Protein AF-A0AAN8UVU8-F1 (afdb_monomer_lite)

Foldseek 3Di:
DDDDDDDDPPPPPPPPPPPPDPVNPDDDDDQADDPRPHGNLWDDDDQQWADPVVQFGNHDFKDFPDDVVVVDPDTHMDGHDDQLGTDHDDWLCLPDVVCVVVPRGPVVDDVCLVQHPDDDDDDPPPDDDDDDDDDRPRDDEAEFEFDAPAAQALVRLVVSCDDAPHAHYEYEYVCVVVVQRNHRGHDPPDRYHAPRNLVNPLVPHNHQYYHYSDRDSDDDDPRSDPVSPD

Structure (mmCIF, N/CA/C/O backbone):
data_AF-A0AAN8UVU8-F1
#
_entry.id   AF-A0AAN8UVU8-F1
#
loop_
_atom_site.group_PDB
_atom_site.id
_atom_site.type_symbol
_atom_site.label_atom_id
_atom_site.label_alt_id
_atom_site.label_comp_id
_atom_site.label_asym_id
_atom_site.label_entity_id
_atom_site.label_seq_id
_atom_site.pdbx_PDB_ins_code
_atom_site.Cartn_x
_atom_site.Cartn_y
_atom_site.Cartn_z
_atom_site.occupancy
_atom_site.B_iso_or_equiv
_atom_site.auth_seq_id
_atom_site.auth_comp_id
_atom_site.auth_asym_id
_atom_site.auth_atom_id
_atom_site.pdbx_PDB_model_num
ATOM 1 N N . MET A 1 1 ? -21.411 29.039 -74.319 1.00 34.69 1 MET A N 1
ATOM 2 C CA . MET A 1 1 ? -19.972 28.743 -74.138 1.00 34.69 1 MET A CA 1
ATOM 3 C C . MET A 1 1 ? -19.251 30.043 -73.802 1.00 34.69 1 MET A C 1
ATOM 5 O O . MET A 1 1 ? -19.463 30.972 -74.571 1.00 34.69 1 MET A O 1
ATOM 9 N N . PRO A 1 2 ? -18.393 30.141 -72.769 1.00 42.69 2 PRO A N 1
ATOM 10 C CA . PRO A 1 2 ? -18.345 29.454 -71.472 1.00 42.69 2 PRO A CA 1
ATOM 11 C C . PRO A 1 2 ? -18.653 30.404 -70.277 1.00 42.69 2 PRO A C 1
ATOM 13 O O . PRO A 1 2 ? -18.701 31.620 -70.425 1.00 42.69 2 PRO A O 1
ATOM 16 N N . ASN A 1 3 ? -18.885 29.815 -69.099 1.00 33.75 3 ASN A N 1
ATOM 17 C CA . ASN A 1 3 ? -19.160 30.474 -67.810 1.00 33.75 3 ASN A CA 1
ATOM 18 C C . ASN A 1 3 ? -17.887 31.059 -67.158 1.00 33.75 3 ASN A C 1
ATOM 20 O O . ASN A 1 3 ? -16.835 30.425 -67.267 1.00 33.75 3 ASN A O 1
ATOM 24 N N . PRO A 1 4 ? -17.968 32.152 -66.373 1.00 43.84 4 PRO A N 1
ATOM 25 C CA . PRO A 1 4 ? -16.928 32.505 -65.414 1.00 43.84 4 PRO A CA 1
ATOM 26 C C . PRO A 1 4 ? -17.165 31.783 -64.075 1.00 43.84 4 PRO A C 1
ATOM 28 O O . PRO A 1 4 ? -18.208 31.924 -63.439 1.00 43.84 4 PRO A O 1
ATOM 31 N N . THR A 1 5 ? -16.190 30.986 -63.647 1.00 42.97 5 THR A N 1
ATOM 32 C CA . THR A 1 5 ? -16.117 30.376 -62.310 1.00 42.97 5 THR A CA 1
ATOM 33 C C . THR A 1 5 ? -15.745 31.418 -61.248 1.00 42.97 5 THR A C 1
ATOM 35 O O . THR A 1 5 ? -14.793 32.170 -61.471 1.00 42.97 5 THR A O 1
ATOM 38 N N . PRO A 1 6 ? -16.408 31.453 -60.077 1.00 42.62 6 PRO A N 1
ATOM 39 C CA . PRO A 1 6 ? -15.967 32.258 -58.949 1.00 42.62 6 PRO A CA 1
ATOM 40 C C . PRO A 1 6 ? -14.851 31.547 -58.169 1.00 42.62 6 PRO A C 1
ATOM 42 O O . PRO A 1 6 ? -14.837 30.323 -58.037 1.00 42.62 6 PRO A O 1
ATOM 45 N N . LEU A 1 7 ? -13.915 32.359 -57.674 1.00 41.59 7 LEU A N 1
ATOM 46 C CA . LEU A 1 7 ? -12.779 32.027 -56.816 1.00 41.59 7 LEU A CA 1
ATOM 47 C C . LEU A 1 7 ? -13.066 30.883 -55.824 1.00 41.59 7 LEU A C 1
ATOM 49 O O . LEU A 1 7 ? -13.813 31.057 -54.863 1.00 41.59 7 LEU A O 1
ATOM 53 N N . GLN A 1 8 ? -12.368 29.758 -55.981 1.00 36.81 8 GLN A N 1
ATOM 54 C CA . GLN A 1 8 ? -12.075 28.872 -54.858 1.00 36.81 8 GLN A CA 1
ATOM 55 C C . GLN A 1 8 ? -10.849 29.421 -54.130 1.00 36.81 8 GLN A C 1
ATOM 57 O O . GLN A 1 8 ? -9.709 29.251 -54.559 1.00 36.81 8 GLN A O 1
ATOM 62 N N . LEU A 1 9 ? -11.103 30.106 -53.018 1.00 37.66 9 LEU A N 1
ATOM 63 C CA . LEU A 1 9 ? -10.106 30.397 -51.999 1.00 37.66 9 LEU A CA 1
ATOM 64 C C . LEU A 1 9 ? -9.749 29.069 -51.308 1.00 37.66 9 LEU A C 1
ATOM 66 O O . LEU A 1 9 ? -10.368 28.690 -50.316 1.00 37.66 9 LEU A O 1
ATOM 70 N N . LEU A 1 10 ? -8.790 28.322 -51.862 1.00 36.66 10 LEU A N 1
ATOM 71 C CA . LEU A 1 10 ? -8.178 27.208 -51.144 1.00 36.66 10 LEU A CA 1
ATOM 72 C C . LEU A 1 10 ? -7.297 27.814 -50.047 1.00 36.66 10 LEU A C 1
ATOM 74 O O . LEU A 1 10 ? -6.198 28.305 -50.301 1.00 36.66 10 LEU A O 1
ATOM 78 N N . CYS A 1 11 ? -7.820 27.825 -48.825 1.00 34.62 11 CYS A N 1
ATOM 79 C CA . CYS A 1 11 ? -7.049 28.106 -47.627 1.00 34.62 11 CYS A CA 1
ATOM 80 C C . CYS A 1 11 ? -5.937 27.050 -47.540 1.00 34.62 11 CYS A C 1
ATOM 82 O O . CYS A 1 11 ? -6.201 25.877 -47.275 1.00 34.62 11 CYS A O 1
ATOM 84 N N . ALA A 1 12 ? -4.700 27.446 -47.835 1.00 41.41 12 ALA A N 1
ATOM 85 C CA . ALA A 1 12 ? -3.531 26.613 -47.625 1.00 41.41 12 ALA A CA 1
ATOM 86 C C . ALA A 1 12 ? -3.284 26.502 -46.116 1.00 41.41 12 ALA A C 1
ATOM 88 O O . ALA A 1 12 ? -2.510 27.261 -45.537 1.00 41.41 12 ALA A O 1
ATOM 89 N N . THR A 1 13 ? -3.949 25.553 -45.457 1.00 41.56 13 THR A N 1
ATOM 90 C CA . THR A 1 13 ? -3.479 25.036 -44.171 1.00 41.56 13 THR A CA 1
ATOM 91 C C . THR A 1 13 ? -2.153 24.334 -44.425 1.00 41.56 13 THR A C 1
ATOM 93 O O . THR A 1 13 ? -2.102 23.161 -44.788 1.00 41.56 13 THR A O 1
ATOM 96 N N . VAL A 1 14 ? -1.062 25.079 -44.267 1.00 42.31 14 VAL A N 1
ATOM 97 C CA . VAL A 1 14 ? 0.268 24.512 -44.073 1.00 42.31 14 VAL A CA 1
ATOM 98 C C . VAL A 1 14 ? 0.217 23.785 -42.731 1.00 42.31 14 VAL A C 1
ATOM 100 O O . VAL A 1 14 ? 0.379 24.392 -41.676 1.00 42.31 14 VAL A O 1
ATOM 103 N N . LEU A 1 15 ? -0.065 22.481 -42.757 1.00 42.12 15 LEU A N 1
ATOM 104 C CA . LEU A 1 15 ? 0.273 21.613 -41.637 1.00 42.12 15 LEU A CA 1
ATOM 105 C C . LEU A 1 15 ? 1.802 21.539 -41.606 1.00 42.12 15 LEU A C 1
ATOM 107 O O . LEU A 1 15 ? 2.418 20.742 -42.312 1.00 42.12 15 LEU A O 1
ATOM 111 N N . THR A 1 16 ? 2.435 22.386 -40.801 1.00 45.53 16 THR A N 1
ATOM 112 C CA . THR A 1 16 ? 3.790 22.113 -40.328 1.00 45.53 16 THR A CA 1
ATOM 113 C C . THR A 1 16 ? 3.716 20.866 -39.456 1.00 45.53 16 THR A C 1
ATOM 115 O O . THR A 1 16 ? 3.414 20.947 -38.268 1.00 45.53 16 THR A O 1
ATOM 118 N N . LEU A 1 17 ? 3.959 19.699 -40.056 1.00 44.59 17 LEU A N 1
ATOM 119 C CA . LEU A 1 17 ? 4.407 18.525 -39.319 1.00 44.59 17 LEU A CA 1
ATOM 120 C C . LEU A 1 17 ? 5.785 18.869 -38.755 1.00 44.59 17 LEU A C 1
ATOM 122 O O . LEU A 1 17 ? 6.802 18.744 -39.436 1.00 44.59 17 LEU A O 1
ATOM 126 N N . THR A 1 18 ? 5.818 19.359 -37.520 1.00 56.22 18 THR A N 1
ATOM 127 C CA . THR A 1 18 ? 7.045 19.367 -36.735 1.00 56.22 18 THR A CA 1
ATOM 128 C C . THR A 1 18 ? 7.492 17.917 -36.600 1.00 56.22 18 THR A C 1
ATOM 130 O O . THR A 1 18 ? 6.807 17.081 -36.012 1.00 56.22 18 THR A O 1
ATOM 133 N N . THR A 1 19 ? 8.627 17.589 -37.211 1.00 55.22 19 THR A N 1
ATOM 134 C CA . THR A 1 19 ? 9.304 16.314 -36.995 1.00 55.22 19 THR A CA 1
ATOM 135 C C . THR A 1 19 ? 9.683 16.251 -35.521 1.00 55.22 19 THR A C 1
ATOM 137 O O . THR A 1 19 ? 10.662 16.874 -35.117 1.00 55.22 19 THR A O 1
ATOM 140 N N . LEU A 1 20 ? 8.886 15.550 -34.712 1.00 51.81 20 LEU A N 1
ATOM 141 C CA . LEU A 1 20 ? 9.266 15.199 -33.348 1.00 51.81 20 LEU A CA 1
ATOM 142 C C . LEU A 1 20 ? 10.572 14.414 -33.443 1.00 51.81 20 LEU A C 1
ATOM 144 O O . LEU A 1 20 ? 10.603 13.304 -33.980 1.00 51.81 20 LEU A O 1
ATOM 148 N N . THR A 1 21 ? 11.668 15.011 -32.987 1.00 54.28 21 THR A N 1
ATOM 149 C CA . THR A 1 21 ? 12.922 14.279 -32.882 1.00 54.28 21 THR A CA 1
ATOM 150 C C . THR A 1 21 ? 12.812 13.338 -31.685 1.00 54.28 21 THR A C 1
ATOM 152 O O . THR A 1 21 ? 12.126 13.633 -30.710 1.00 54.28 21 THR A O 1
ATOM 155 N N . ILE A 1 22 ? 13.478 12.180 -31.725 1.00 58.75 22 ILE A N 1
ATOM 156 C CA . ILE A 1 22 ? 13.483 11.228 -30.594 1.00 58.75 22 ILE A CA 1
ATOM 157 C C . ILE A 1 22 ? 13.977 11.901 -29.293 1.00 58.75 22 ILE A C 1
ATOM 159 O O . ILE A 1 22 ? 13.612 11.468 -28.203 1.00 58.75 22 ILE A O 1
ATOM 163 N N . ALA A 1 23 ? 14.760 12.982 -29.403 1.00 57.47 23 ALA A N 1
ATOM 164 C CA . ALA A 1 23 ? 15.231 13.788 -28.278 1.00 57.47 23 ALA A CA 1
ATOM 165 C C . ALA A 1 23 ? 14.111 14.552 -27.539 1.00 57.47 23 ALA A C 1
ATOM 167 O O . ALA A 1 23 ? 14.315 14.941 -26.392 1.00 57.47 23 ALA A O 1
ATOM 168 N N . ASP A 1 24 ? 12.931 14.701 -28.147 1.00 59.00 24 ASP A N 1
ATOM 169 C CA . ASP A 1 24 ? 11.772 15.401 -27.575 1.00 59.00 24 ASP A CA 1
ATOM 170 C C . ASP A 1 24 ? 10.752 14.450 -26.917 1.00 59.00 24 ASP A C 1
ATOM 172 O O . ASP A 1 24 ? 9.693 14.877 -26.451 1.00 59.00 24 ASP A O 1
ATOM 176 N N . LEU A 1 25 ? 11.046 13.145 -26.855 1.00 73.19 25 LEU A N 1
ATOM 177 C CA . LEU A 1 25 ? 10.175 12.153 -26.222 1.00 73.19 25 LEU A CA 1
ATOM 178 C C . LEU A 1 25 ? 10.344 12.169 -24.697 1.00 73.19 25 LEU A C 1
ATOM 180 O O . LEU A 1 25 ? 11.003 11.304 -24.121 1.00 73.19 25 LEU A O 1
ATOM 184 N N . ASN A 1 26 ? 9.716 13.137 -24.030 1.00 75.19 26 ASN A N 1
ATOM 185 C CA . ASN A 1 26 ? 9.547 13.105 -22.579 1.00 75.19 26 ASN A CA 1
ATOM 186 C C . ASN A 1 26 ? 8.140 12.582 -22.234 1.00 75.19 26 ASN A C 1
ATOM 188 O O . ASN A 1 26 ? 7.155 13.271 -22.518 1.00 75.19 26 ASN A O 1
ATOM 192 N N . PRO A 1 27 ? 7.997 11.375 -21.657 1.00 76.31 27 PRO A N 1
ATOM 193 C CA . PRO A 1 27 ? 6.685 10.866 -21.286 1.00 76.31 27 PRO A CA 1
ATOM 194 C C . PRO A 1 27 ? 6.046 11.784 -20.240 1.00 76.31 27 PRO A C 1
ATOM 196 O O . PRO A 1 27 ? 6.581 11.990 -19.150 1.00 76.31 27 PRO A O 1
ATOM 199 N N . VAL A 1 28 ? 4.871 12.329 -20.561 1.00 76.62 28 VAL A N 1
ATOM 200 C CA . VAL A 1 28 ? 4.094 13.115 -19.601 1.00 76.62 28 VAL A CA 1
ATOM 201 C C . VAL A 1 28 ? 3.540 12.165 -18.551 1.00 76.62 28 VAL A C 1
ATOM 203 O O . VAL A 1 28 ? 2.652 11.360 -18.832 1.00 76.62 28 VAL A O 1
ATOM 206 N N . ARG A 1 29 ? 4.043 12.282 -17.325 1.00 72.31 29 ARG A N 1
ATOM 207 C CA . ARG A 1 29 ? 3.503 11.548 -16.189 1.00 72.31 29 ARG A CA 1
ATOM 208 C C . ARG A 1 29 ? 2.377 12.348 -15.549 1.00 72.31 29 ARG A C 1
ATOM 210 O O . ARG A 1 29 ? 2.566 13.507 -15.194 1.00 72.31 29 ARG A O 1
ATOM 217 N N . ARG A 1 30 ? 1.202 11.733 -15.435 1.00 77.62 30 ARG A N 1
ATOM 218 C CA . ARG A 1 30 ? 0.020 12.336 -14.815 1.00 77.62 30 ARG A CA 1
ATOM 219 C C . ARG A 1 30 ? -0.321 11.574 -13.542 1.00 77.62 30 ARG A C 1
ATOM 221 O O . ARG A 1 30 ? -0.260 10.352 -13.524 1.00 77.62 30 ARG A O 1
ATOM 228 N N . GLU A 1 31 ? -0.691 12.306 -12.503 1.00 77.88 31 GLU A N 1
ATOM 229 C CA . GLU A 1 31 ? -1.244 11.732 -11.269 1.00 77.88 31 GLU A CA 1
ATOM 230 C C . GLU A 1 31 ? -2.773 11.827 -11.257 1.00 77.88 31 GLU A C 1
ATOM 232 O O . GLU A 1 31 ? -3.440 11.149 -10.491 1.00 77.88 31 GLU A O 1
ATOM 237 N N . VAL A 1 32 ? -3.348 12.654 -12.134 1.00 79.75 32 VAL A N 1
ATOM 238 C CA . VAL A 1 32 ? -4.788 12.885 -12.211 1.00 79.75 32 VAL A CA 1
ATOM 239 C C . VAL A 1 32 ? -5.268 12.639 -13.635 1.00 79.75 32 VAL A C 1
ATOM 241 O O . VAL A 1 32 ? -4.716 13.178 -14.599 1.00 79.75 32 VAL A O 1
ATOM 244 N N . TYR A 1 33 ? -6.313 11.826 -13.763 1.00 80.25 33 TYR A N 1
ATOM 245 C CA . TYR A 1 33 ? -6.902 11.411 -15.031 1.00 80.25 33 TYR A CA 1
ATOM 246 C C . TYR A 1 33 ? -8.416 11.638 -15.028 1.00 80.25 33 TYR A C 1
ATOM 248 O O . TYR A 1 33 ? -9.044 11.764 -13.976 1.00 80.25 33 TYR A O 1
ATOM 256 N N . GLY A 1 34 ? -9.002 11.689 -16.230 1.00 81.25 34 GLY A N 1
ATOM 257 C CA . GLY A 1 34 ? -10.453 11.786 -16.410 1.00 81.25 34 GLY A CA 1
ATOM 258 C C . GLY A 1 34 ? -11.077 12.971 -15.670 1.00 81.25 34 GLY A C 1
ATOM 259 O O . GLY A 1 34 ? -12.042 12.773 -14.942 1.00 81.25 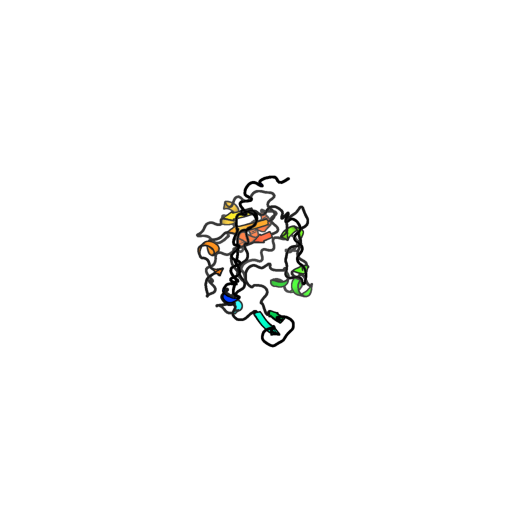34 GLY A O 1
ATOM 260 N N . GLU A 1 35 ? -10.483 14.162 -15.800 1.00 86.25 35 GLU A N 1
ATOM 261 C CA . GLU A 1 35 ? -10.982 15.408 -15.186 1.00 86.25 35 GLU A CA 1
ATOM 262 C C . GLU A 1 35 ? -11.073 15.370 -13.648 1.00 86.25 35 GLU A C 1
ATOM 264 O O . GLU A 1 35 ? -11.945 15.989 -13.048 1.00 86.25 35 GLU A O 1
ATOM 269 N N . GLY A 1 36 ? -10.172 14.637 -12.985 1.00 79.50 36 GLY A N 1
ATOM 270 C CA . GLY A 1 36 ? -10.164 14.531 -11.520 1.00 79.50 36 GLY A CA 1
ATOM 271 C C . GLY A 1 36 ? -10.889 13.307 -10.974 1.00 79.50 36 GLY A C 1
ATOM 272 O O . GLY A 1 36 ? -10.826 13.055 -9.775 1.00 79.50 36 GLY A O 1
ATOM 273 N N . ARG A 1 37 ? -11.530 12.508 -11.835 1.00 80.00 37 ARG A N 1
ATOM 274 C CA . ARG A 1 37 ? -12.209 11.267 -11.430 1.00 80.00 37 ARG A CA 1
ATOM 275 C C . ARG A 1 37 ? -11.260 10.177 -10.944 1.00 80.00 37 ARG A C 1
ATOM 277 O O . ARG A 1 37 ? -11.674 9.323 -10.171 1.00 80.00 37 ARG A O 1
ATOM 284 N N . ILE A 1 38 ? -10.029 10.157 -11.450 1.00 82.12 38 ILE A N 1
ATOM 285 C CA . ILE A 1 38 ? -9.032 9.141 -11.113 1.00 82.12 38 ILE A CA 1
ATOM 286 C C . ILE A 1 38 ? -7.796 9.860 -10.594 1.00 82.12 38 ILE A C 1
ATOM 288 O O . ILE A 1 38 ? -7.226 10.700 -11.294 1.00 82.12 38 ILE A O 1
ATOM 292 N N . ILE A 1 39 ? -7.390 9.502 -9.381 1.00 78.56 39 ILE A N 1
ATOM 293 C CA . ILE A 1 39 ? -6.196 10.017 -8.718 1.00 78.56 39 ILE A CA 1
ATOM 294 C C . ILE A 1 39 ? -5.271 8.827 -8.475 1.00 78.56 39 ILE A C 1
ATOM 296 O O . ILE A 1 39 ? -5.634 7.888 -7.769 1.00 78.56 39 ILE A O 1
ATOM 300 N N . ASP A 1 40 ? -4.090 8.861 -9.082 1.00 77.56 40 ASP A N 1
ATOM 301 C CA . ASP A 1 40 ? -3.017 7.916 -8.815 1.00 77.56 40 ASP A CA 1
ATOM 302 C C . ASP A 1 40 ? -2.382 8.251 -7.463 1.00 77.56 40 ASP A C 1
ATOM 304 O O . ASP A 1 40 ? -1.801 9.318 -7.269 1.00 77.56 40 ASP A O 1
ATOM 308 N N . ILE A 1 41 ? -2.516 7.325 -6.518 1.00 79.88 41 ILE A N 1
ATOM 309 C CA . ILE A 1 41 ? -1.938 7.416 -5.171 1.00 79.88 41 ILE A CA 1
ATOM 310 C C . ILE A 1 41 ? -0.690 6.526 -5.025 1.00 79.88 41 ILE A C 1
ATOM 312 O O . ILE A 1 41 ? -0.246 6.221 -3.914 1.00 79.88 41 ILE A O 1
ATOM 316 N N . THR A 1 42 ? -0.126 6.077 -6.149 1.00 77.38 42 THR A N 1
ATOM 317 C CA . THR A 1 42 ? 1.016 5.165 -6.209 1.00 77.38 42 THR A CA 1
ATOM 318 C C . THR A 1 42 ? 2.327 5.937 -6.227 1.00 77.38 42 THR A C 1
ATOM 320 O O . THR A 1 42 ? 2.566 6.801 -7.072 1.00 77.38 42 THR A O 1
ATOM 323 N N . HIS A 1 43 ? 3.240 5.583 -5.325 1.00 79.94 43 HIS A N 1
ATOM 324 C CA . HIS A 1 43 ? 4.595 6.119 -5.383 1.00 79.94 43 HIS A CA 1
ATOM 325 C C . HIS A 1 43 ? 5.330 5.573 -6.603 1.00 79.94 43 HIS A C 1
ATOM 327 O O . HIS A 1 43 ? 5.273 4.381 -6.901 1.00 79.94 43 HIS A O 1
ATOM 333 N N . GLN A 1 44 ? 6.076 6.440 -7.289 1.00 82.19 44 GLN A N 1
ATOM 334 C CA . GLN A 1 44 ? 6.943 5.990 -8.371 1.00 82.19 44 GLN A CA 1
ATOM 335 C C . GLN A 1 44 ? 7.987 5.013 -7.851 1.00 82.19 44 GLN A C 1
ATOM 337 O O . GLN A 1 44 ? 8.789 5.370 -6.988 1.00 82.19 44 GLN A O 1
ATOM 342 N N . THR A 1 45 ? 8.068 3.833 -8.452 1.00 83.81 45 THR A N 1
ATOM 343 C CA . THR A 1 45 ? 9.241 2.986 -8.267 1.00 83.81 45 THR A CA 1
ATOM 344 C C . THR A 1 45 ? 10.392 3.573 -9.075 1.00 83.81 45 THR A C 1
ATOM 346 O O . THR A 1 45 ? 10.382 3.579 -10.307 1.00 83.81 45 THR A O 1
ATOM 349 N N . SER A 1 46 ? 11.382 4.107 -8.373 1.00 87.62 46 SER A N 1
ATOM 350 C CA . SER A 1 46 ? 12.614 4.630 -8.951 1.00 87.62 46 SER A CA 1
ATOM 351 C C . SER A 1 46 ? 13.800 4.192 -8.091 1.00 87.62 46 SER A C 1
ATOM 353 O O . SER A 1 46 ? 13.608 3.837 -6.925 1.00 87.62 46 SER A O 1
ATOM 355 N N . PRO A 1 47 ? 15.036 4.241 -8.617 1.00 90.50 47 PRO A N 1
ATOM 356 C CA . PRO A 1 47 ? 16.223 3.943 -7.817 1.00 90.50 47 PRO A CA 1
ATOM 357 C C . PRO A 1 47 ? 16.377 4.845 -6.592 1.00 90.50 47 PRO A C 1
ATOM 359 O O . PRO A 1 47 ? 17.109 4.501 -5.670 1.00 90.50 47 PRO A O 1
ATOM 362 N N . ASP A 1 48 ? 15.682 5.980 -6.595 1.00 90.12 48 ASP A N 1
ATOM 363 C CA . ASP A 1 48 ? 15.762 7.023 -5.588 1.00 90.12 48 ASP A CA 1
ATOM 364 C C . ASP A 1 48 ? 14.753 6.861 -4.452 1.00 90.12 48 ASP A C 1
ATOM 366 O O . ASP A 1 48 ? 14.865 7.576 -3.456 1.00 90.12 48 ASP A O 1
ATOM 370 N N . LEU A 1 49 ? 13.794 5.942 -4.602 1.00 85.50 49 LEU A N 1
ATOM 371 C CA . LEU A 1 49 ? 12.762 5.657 -3.613 1.00 85.50 49 LEU A CA 1
ATOM 372 C C . LEU A 1 49 ? 13.404 5.216 -2.284 1.00 85.50 49 LEU A C 1
ATOM 374 O O . LEU A 1 49 ? 14.328 4.398 -2.319 1.00 85.50 49 LEU A O 1
ATOM 378 N N . PRO A 1 50 ? 12.934 5.693 -1.119 1.00 86.00 50 PRO A N 1
ATOM 379 C CA . PRO A 1 50 ? 13.453 5.236 0.162 1.00 86.00 50 PRO A CA 1
ATOM 380 C C . PRO A 1 50 ? 13.146 3.750 0.380 1.00 86.00 50 PRO A C 1
ATOM 382 O O . PRO A 1 50 ? 12.049 3.264 0.094 1.00 86.00 50 PRO A O 1
ATOM 385 N N . SER A 1 51 ? 14.126 3.031 0.916 1.00 84.94 51 SER A N 1
ATOM 386 C CA . SER A 1 51 ? 14.066 1.604 1.204 1.00 84.94 51 SER A CA 1
ATOM 387 C C . SER A 1 51 ? 14.409 1.353 2.664 1.00 84.94 51 SER A C 1
ATOM 389 O O . SER A 1 51 ? 15.461 1.762 3.157 1.00 84.94 51 SER A O 1
ATOM 391 N N . TRP A 1 52 ? 13.525 0.631 3.352 1.00 80.56 52 TRP A N 1
ATOM 392 C CA . TRP A 1 52 ? 13.778 0.177 4.718 1.00 80.56 52 TRP A CA 1
ATOM 393 C C . TRP A 1 52 ? 15.004 -0.737 4.795 1.00 80.56 52 TRP A C 1
ATOM 395 O O . TRP A 1 52 ? 15.842 -0.584 5.676 1.00 80.56 52 TRP A O 1
ATOM 405 N N . PHE A 1 53 ? 15.129 -1.674 3.854 1.00 77.12 53 PHE A N 1
ATOM 406 C CA . PHE A 1 53 ? 16.126 -2.747 3.909 1.00 77.12 53 PHE A CA 1
ATOM 407 C C . PHE A 1 53 ? 17.547 -2.244 3.725 1.00 77.12 53 PHE A C 1
ATOM 409 O O . PHE A 1 53 ? 18.477 -2.798 4.302 1.00 77.12 53 PHE A O 1
ATOM 416 N N . THR A 1 54 ? 17.718 -1.204 2.912 1.00 82.75 54 THR A N 1
ATOM 417 C CA . THR A 1 54 ? 19.027 -0.584 2.701 1.00 82.75 54 THR A CA 1
ATOM 418 C C . THR A 1 54 ? 19.276 0.575 3.665 1.00 82.75 54 THR A C 1
ATOM 420 O O . THR A 1 54 ? 20.402 1.058 3.734 1.00 82.75 54 THR A O 1
ATOM 423 N N . GLY A 1 55 ? 18.246 1.051 4.379 1.00 80.06 55 GLY A N 1
ATOM 424 C CA . GLY A 1 55 ? 18.291 2.273 5.191 1.00 80.06 55 GLY A CA 1
ATOM 425 C C . GLY A 1 55 ? 18.459 3.564 4.375 1.00 80.06 55 GLY A C 1
ATOM 426 O O . GLY A 1 55 ? 18.563 4.646 4.947 1.00 80.06 55 GLY A O 1
ATOM 427 N N . GLY A 1 56 ? 18.485 3.467 3.045 1.00 85.69 56 GLY A N 1
ATOM 428 C CA . GLY A 1 56 ? 18.735 4.570 2.126 1.00 85.69 56 GLY A CA 1
ATOM 429 C C . GLY A 1 56 ? 17.818 4.470 0.917 1.00 85.69 56 GLY A C 1
ATOM 430 O O . GLY A 1 56 ? 16.608 4.313 1.055 1.00 85.69 56 GLY A O 1
ATOM 431 N N . ARG A 1 57 ? 18.392 4.537 -0.284 1.00 89.00 57 ARG A N 1
ATOM 432 C CA . ARG A 1 57 ? 17.638 4.441 -1.540 1.00 89.00 57 ARG A CA 1
ATOM 433 C C . ARG A 1 57 ? 17.473 2.988 -1.991 1.00 89.00 57 ARG A C 1
ATOM 435 O O . ARG A 1 57 ? 18.265 2.118 -1.618 1.00 89.00 57 ARG A O 1
ATOM 442 N N . LEU A 1 58 ? 16.469 2.736 -2.827 1.00 88.25 58 LEU A N 1
ATOM 443 C CA . LEU A 1 58 ? 16.183 1.434 -3.431 1.00 88.25 58 LEU A CA 1
ATOM 444 C C . LEU A 1 58 ? 17.348 0.931 -4.295 1.00 88.25 58 LEU A C 1
ATOM 446 O O . LEU A 1 58 ? 17.666 -0.256 -4.285 1.00 88.25 58 LEU A O 1
ATOM 450 N N . GLY A 1 59 ? 17.999 1.835 -5.028 1.00 92.25 59 GLY A N 1
ATOM 451 C CA . GLY A 1 59 ? 19.089 1.499 -5.936 1.00 92.25 59 GLY A CA 1
ATOM 452 C C . GLY A 1 59 ? 18.617 0.792 -7.210 1.00 92.25 59 GLY A C 1
ATOM 453 O O . GLY A 1 59 ? 17.477 0.927 -7.655 1.00 92.25 59 GLY A O 1
ATOM 454 N N . ARG A 1 60 ? 19.528 0.064 -7.864 1.00 93.62 60 ARG A N 1
ATOM 455 C CA . ARG A 1 60 ? 19.245 -0.593 -9.149 1.00 93.62 60 ARG A CA 1
ATOM 456 C C . ARG A 1 60 ? 18.303 -1.783 -8.952 1.00 93.62 60 ARG A C 1
ATOM 458 O O . ARG A 1 60 ? 18.732 -2.834 -8.489 1.00 93.62 60 ARG A O 1
ATOM 465 N N . PHE A 1 61 ? 17.058 -1.630 -9.393 1.00 92.62 61 PHE A N 1
ATOM 466 C CA . PHE A 1 61 ? 16.030 -2.676 -9.336 1.00 92.62 61 PHE A CA 1
ATOM 467 C C . PHE A 1 61 ? 15.555 -3.150 -10.722 1.00 92.62 61 PHE A C 1
ATOM 469 O O . PHE A 1 61 ? 14.943 -4.205 -10.819 1.00 92.62 61 PHE A O 1
ATOM 476 N N . LEU A 1 62 ? 15.841 -2.400 -11.794 1.00 93.50 62 LEU A N 1
ATOM 477 C CA . LEU A 1 62 ? 15.437 -2.696 -13.175 1.00 93.50 62 LEU A CA 1
ATOM 478 C C . LEU A 1 62 ? 16.625 -2.499 -14.120 1.00 93.50 62 LEU A C 1
ATOM 480 O O . LEU A 1 62 ? 17.344 -1.502 -14.015 1.00 93.50 62 LEU A O 1
ATOM 484 N N . TRP A 1 63 ? 16.842 -3.433 -15.045 1.00 95.12 63 TRP A N 1
ATOM 485 C CA . TRP A 1 63 ? 17.876 -3.305 -16.071 1.00 95.12 63 TRP A CA 1
ATOM 486 C C . TRP A 1 63 ? 17.574 -4.096 -17.336 1.00 95.12 63 TRP A C 1
ATOM 488 O O . TRP A 1 63 ? 16.883 -5.108 -17.293 1.00 95.12 63 TRP A O 1
ATOM 498 N N . LEU A 1 64 ? 18.149 -3.649 -18.455 1.00 95.75 64 LEU A N 1
ATOM 499 C CA . LEU A 1 64 ? 18.076 -4.363 -19.726 1.00 95.75 64 LEU A CA 1
ATOM 500 C C . LEU A 1 64 ? 18.981 -5.600 -19.708 1.00 95.75 64 LEU A C 1
ATOM 502 O O . LEU A 1 64 ? 20.151 -5.509 -19.327 1.00 95.75 64 LEU A O 1
ATOM 506 N N . THR A 1 65 ? 18.437 -6.731 -20.145 1.00 95.88 65 THR A N 1
ATOM 507 C CA . THR A 1 65 ? 19.190 -7.925 -20.556 1.00 95.88 65 THR A CA 1
ATOM 508 C C . THR A 1 65 ? 19.403 -7.939 -22.062 1.00 95.88 65 THR A C 1
ATOM 510 O O . THR A 1 65 ? 20.488 -8.281 -22.518 1.00 95.88 65 THR A O 1
ATOM 513 N N . ASP A 1 66 ? 18.405 -7.472 -22.813 1.00 96.69 66 ASP A N 1
ATOM 514 C CA . ASP A 1 66 ? 18.393 -7.414 -24.272 1.00 96.69 66 ASP A CA 1
ATOM 515 C C . ASP A 1 66 ? 18.035 -6.001 -24.718 1.00 96.69 66 ASP A C 1
ATOM 517 O O . ASP A 1 66 ? 17.221 -5.323 -24.086 1.00 96.69 66 ASP A O 1
ATOM 521 N N . SER A 1 67 ? 18.643 -5.532 -25.804 1.00 96.56 67 SER A N 1
ATOM 522 C CA . SER A 1 67 ? 18.509 -4.141 -26.228 1.00 96.56 67 SER A CA 1
ATOM 523 C C . SER A 1 67 ? 18.385 -4.038 -27.735 1.00 96.56 67 SER A C 1
ATOM 525 O O . SER A 1 67 ? 19.246 -4.517 -28.473 1.00 96.56 67 SER A O 1
ATOM 527 N N . MET A 1 68 ? 17.369 -3.311 -28.197 1.00 96.38 68 MET A N 1
ATOM 528 C CA . MET A 1 68 ? 17.213 -2.980 -29.615 1.00 96.38 68 MET A CA 1
ATOM 529 C C . MET A 1 68 ? 18.385 -2.151 -30.139 1.00 96.38 68 MET A C 1
ATOM 531 O O . MET A 1 68 ? 18.745 -2.260 -31.307 1.00 96.38 68 MET A O 1
ATOM 535 N N . LYS A 1 69 ? 19.049 -1.378 -29.266 1.00 94.75 69 LYS A N 1
ATOM 536 C CA . LYS A 1 69 ? 20.293 -0.678 -29.628 1.00 94.75 69 LYS A CA 1
ATOM 537 C C . LYS A 1 69 ? 21.435 -1.645 -29.953 1.00 94.75 69 LYS A C 1
ATOM 539 O O . LYS A 1 69 ? 22.343 -1.268 -30.683 1.00 94.75 69 LYS A O 1
ATOM 544 N N . ASN A 1 70 ? 21.366 -2.875 -29.444 1.00 94.56 70 ASN A N 1
ATOM 545 C CA . ASN A 1 70 ? 22.345 -3.935 -29.668 1.00 94.56 70 ASN A CA 1
ATOM 546 C C . ASN A 1 70 ? 21.841 -4.989 -30.675 1.00 94.56 70 ASN A C 1
ATOM 548 O O . ASN A 1 70 ? 22.399 -6.080 -30.745 1.00 94.56 70 ASN A O 1
ATOM 552 N N . GLY A 1 71 ? 20.792 -4.682 -31.448 1.00 95.31 71 GLY A N 1
ATOM 553 C CA . GLY A 1 71 ? 20.270 -5.561 -32.498 1.00 95.31 71 GLY A CA 1
ATOM 554 C C . GLY A 1 71 ? 19.216 -6.579 -32.049 1.00 95.31 71 GLY A C 1
ATOM 555 O O . GLY A 1 71 ? 18.747 -7.353 -32.881 1.00 95.31 71 GLY A O 1
ATOM 556 N N . SER A 1 72 ? 18.800 -6.582 -30.777 1.00 96.56 72 SER A N 1
ATOM 557 C CA . SER A 1 72 ? 17.666 -7.402 -30.327 1.00 96.56 72 SER A CA 1
ATOM 558 C C . SER A 1 72 ? 16.348 -6.912 -30.952 1.00 96.56 72 SER A C 1
ATOM 560 O O . SER A 1 72 ? 16.168 -5.721 -31.191 1.00 96.56 72 SER A O 1
ATOM 562 N N . LEU A 1 73 ? 15.382 -7.812 -31.170 1.00 96.56 73 LEU A N 1
ATOM 563 C CA . LEU A 1 73 ? 14.063 -7.453 -31.730 1.00 96.56 73 LEU A CA 1
ATOM 564 C C . LEU A 1 73 ? 13.204 -6.598 -30.781 1.00 96.56 73 LEU A C 1
ATOM 566 O O . LEU A 1 73 ? 12.288 -5.910 -31.222 1.00 96.56 73 LEU A O 1
ATOM 570 N N . ALA A 1 74 ? 13.496 -6.648 -29.482 1.00 95.81 74 ALA A N 1
ATOM 571 C CA . ALA A 1 74 ? 12.820 -5.893 -28.438 1.00 95.81 74 ALA A CA 1
ATOM 572 C C . ALA A 1 74 ? 13.800 -5.568 -27.301 1.00 95.81 74 ALA A C 1
ATOM 574 O O . ALA A 1 74 ? 14.869 -6.170 -27.190 1.00 95.81 74 ALA A O 1
ATOM 575 N N . ASN A 1 75 ? 13.427 -4.614 -26.448 1.00 96.62 75 ASN A N 1
ATOM 576 C CA . ASN A 1 75 ? 14.132 -4.357 -25.195 1.00 96.62 75 ASN A CA 1
ATOM 577 C C . ASN A 1 75 ? 13.624 -5.342 -24.133 1.00 96.62 75 ASN A C 1
ATOM 579 O O . ASN A 1 75 ? 12.483 -5.230 -23.686 1.00 96.62 75 ASN A O 1
ATOM 583 N N . GLY A 1 76 ? 14.463 -6.294 -23.734 1.00 95.75 76 GLY A N 1
ATOM 584 C CA . GLY A 1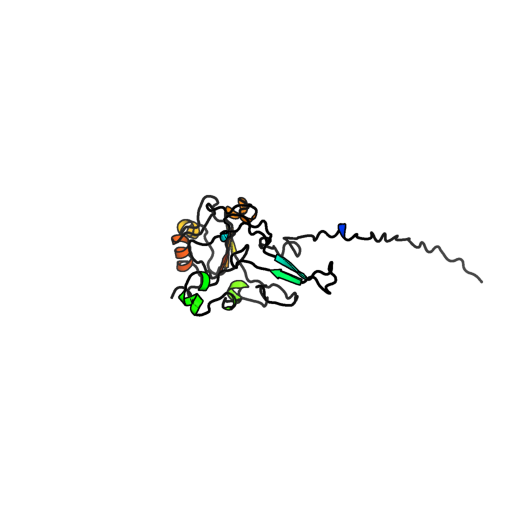 76 ? 14.185 -7.235 -22.649 1.00 95.75 76 GLY A CA 1
ATOM 585 C C . GLY A 1 76 ? 14.731 -6.688 -21.337 1.00 95.75 76 GLY A C 1
ATOM 586 O O . GLY A 1 76 ? 15.888 -6.275 -21.286 1.00 95.75 76 GLY A O 1
ATOM 587 N N . SER A 1 77 ? 13.910 -6.644 -20.285 1.00 95.12 77 SER A N 1
ATOM 588 C CA . SER A 1 77 ? 14.330 -6.163 -18.963 1.00 95.12 77 SER A CA 1
ATOM 589 C C . SER A 1 77 ? 14.138 -7.221 -17.888 1.00 95.12 77 SER A C 1
ATOM 591 O O . SER A 1 77 ? 13.154 -7.955 -17.901 1.00 95.12 77 SER A O 1
ATOM 593 N N . VAL A 1 78 ? 15.038 -7.226 -16.908 1.00 96.06 78 VAL A N 1
ATOM 594 C CA . VAL A 1 78 ? 14.876 -7.945 -15.645 1.00 96.06 78 VAL A CA 1
ATOM 595 C C . VAL A 1 78 ? 14.631 -6.937 -14.536 1.00 96.06 78 VAL A C 1
ATOM 597 O O . VAL A 1 78 ? 15.313 -5.913 -14.437 1.00 96.06 78 VAL A O 1
ATOM 600 N N . MET A 1 79 ? 13.663 -7.264 -13.686 1.00 94.56 79 MET A N 1
ATOM 601 C CA . MET A 1 79 ? 13.364 -6.538 -12.465 1.00 94.56 79 MET A CA 1
ATOM 602 C C . MET A 1 79 ? 13.652 -7.433 -11.257 1.00 94.56 79 MET A C 1
ATOM 604 O O . MET A 1 79 ? 13.222 -8.583 -11.215 1.00 94.56 79 MET A O 1
ATOM 608 N N . LYS A 1 80 ? 14.356 -6.895 -10.262 1.00 91.44 80 LYS A N 1
ATOM 609 C CA . LYS A 1 80 ? 14.503 -7.482 -8.929 1.00 91.44 80 LYS A CA 1
ATOM 610 C C . LYS A 1 80 ? 14.063 -6.442 -7.914 1.00 91.44 80 LYS A C 1
ATOM 612 O O . LYS A 1 80 ? 14.770 -5.465 -7.680 1.00 91.44 80 LYS A O 1
ATOM 617 N N . LEU A 1 81 ? 12.895 -6.668 -7.332 1.00 87.06 81 LEU A N 1
ATOM 618 C CA . LEU A 1 81 ? 12.246 -5.748 -6.414 1.00 87.06 81 LEU A CA 1
ATOM 619 C C . LEU A 1 81 ? 11.833 -6.503 -5.158 1.00 87.06 81 LEU A C 1
ATOM 621 O O . LEU A 1 81 ? 11.384 -7.643 -5.227 1.00 87.06 81 LEU A O 1
ATOM 625 N N . GLN A 1 82 ? 12.010 -5.866 -4.012 1.00 86.00 82 GLN A N 1
ATOM 626 C CA . GLN A 1 82 ? 11.581 -6.415 -2.739 1.00 86.00 82 GLN A CA 1
ATOM 627 C C . GLN A 1 82 ? 10.093 -6.079 -2.537 1.00 86.00 82 GLN A C 1
ATOM 629 O O . GLN A 1 82 ? 9.667 -4.976 -2.871 1.00 86.00 82 GLN A O 1
ATOM 634 N N . THR A 1 83 ? 9.295 -7.028 -2.046 1.00 85.81 83 THR A N 1
ATOM 635 C CA . THR A 1 83 ? 7.816 -6.956 -2.052 1.00 85.81 83 THR A CA 1
ATOM 636 C C . THR A 1 83 ? 7.248 -5.749 -1.303 1.00 85.81 83 THR A C 1
ATOM 638 O O . THR A 1 83 ? 6.228 -5.206 -1.712 1.00 85.81 83 THR A O 1
ATOM 641 N N . HIS A 1 84 ? 7.956 -5.260 -0.283 1.00 86.19 84 HIS A N 1
ATOM 642 C CA . HIS A 1 84 ? 7.568 -4.095 0.521 1.00 86.19 84 HIS A CA 1
ATOM 643 C C . HIS A 1 84 ? 8.189 -2.788 -0.002 1.00 86.19 84 HIS A C 1
ATOM 645 O O . HIS A 1 84 ? 8.655 -1.940 0.762 1.00 86.19 84 HIS A O 1
ATOM 651 N N . THR A 1 85 ? 8.257 -2.627 -1.327 1.00 82.50 85 THR A N 1
ATOM 652 C CA . THR A 1 85 ? 8.793 -1.420 -1.972 1.00 82.50 85 THR A CA 1
ATOM 653 C C . THR A 1 85 ? 7.665 -0.521 -2.471 1.00 82.50 85 THR A C 1
ATOM 655 O O . THR A 1 85 ? 6.863 -0.928 -3.304 1.00 82.50 85 THR A O 1
ATOM 658 N N . GLY A 1 86 ? 7.648 0.743 -2.039 1.00 83.00 86 GLY A N 1
ATOM 659 C CA . GLY A 1 86 ? 6.672 1.730 -2.516 1.00 83.00 86 GLY A CA 1
ATOM 660 C C . GLY A 1 86 ? 5.254 1.460 -2.011 1.00 83.00 86 GLY A C 1
ATOM 661 O O . GLY A 1 86 ? 5.073 1.016 -0.879 1.00 83.00 86 GLY A O 1
ATOM 662 N N . THR A 1 87 ? 4.246 1.772 -2.826 1.00 82.50 87 THR A N 1
ATOM 663 C CA . THR A 1 87 ? 2.843 1.454 -2.516 1.00 82.50 87 THR A CA 1
ATOM 664 C C . THR A 1 87 ? 2.600 -0.037 -2.771 1.00 82.50 87 THR A C 1
ATOM 666 O O . THR A 1 87 ? 2.763 -0.493 -3.899 1.00 82.50 87 THR A O 1
ATOM 669 N N . HIS A 1 88 ? 2.228 -0.788 -1.733 1.00 84.94 88 HIS A N 1
ATOM 670 C CA . HIS A 1 88 ? 2.069 -2.246 -1.772 1.00 84.94 88 HIS A CA 1
ATOM 671 C C . HIS A 1 88 ? 0.981 -2.714 -0.789 1.00 84.94 88 HIS A C 1
ATOM 673 O O . HIS A 1 88 ? 0.430 -1.906 -0.037 1.00 84.94 88 HIS A O 1
ATOM 679 N N . VAL A 1 89 ? 0.679 -4.014 -0.809 1.00 82.88 89 VAL A N 1
ATOM 680 C CA . VAL A 1 89 ? -0.192 -4.701 0.154 1.00 82.88 89 VAL A CA 1
ATOM 681 C C . VAL A 1 89 ? 0.584 -5.844 0.804 1.00 82.88 89 VAL A C 1
ATOM 683 O O . VAL A 1 89 ? 1.387 -6.495 0.137 1.00 82.88 89 VAL A O 1
ATOM 686 N N . ASP A 1 90 ? 0.336 -6.080 2.089 1.00 83.06 90 ASP A N 1
ATOM 687 C CA . ASP A 1 90 ? 0.938 -7.185 2.834 1.00 83.06 90 ASP A CA 1
ATOM 688 C C . ASP A 1 90 ? -0.013 -8.382 2.858 1.00 83.06 90 ASP A C 1
ATOM 690 O O . ASP A 1 90 ? -1.215 -8.217 3.072 1.00 83.06 90 ASP A O 1
ATOM 694 N N . ALA A 1 91 ? 0.528 -9.587 2.678 1.00 85.00 91 ALA A N 1
ATOM 695 C CA . ALA A 1 91 ? -0.193 -10.836 2.904 1.00 85.00 91 ALA A CA 1
ATOM 696 C C . ALA A 1 91 ? -0.010 -11.322 4.357 1.00 85.00 91 ALA A C 1
ATOM 698 O O . ALA A 1 91 ? 0.993 -10.980 4.990 1.00 85.00 91 ALA A O 1
ATOM 699 N N . PRO A 1 92 ? -0.922 -12.149 4.903 1.00 85.44 92 PRO A N 1
ATOM 700 C CA . PRO A 1 92 ? -0.782 -12.716 6.248 1.00 85.44 92 PRO A CA 1
ATOM 701 C C . PRO A 1 92 ? 0.553 -13.423 6.496 1.00 85.44 92 PRO A C 1
ATOM 703 O O . PRO A 1 92 ? 1.156 -13.237 7.558 1.00 85.44 92 PRO A O 1
ATOM 706 N N . GLY A 1 93 ? 1.043 -14.176 5.503 1.00 86.88 93 GLY A N 1
ATOM 707 C CA . GLY A 1 93 ? 2.330 -14.868 5.571 1.00 86.88 93 GLY A CA 1
ATOM 708 C C . GLY A 1 93 ? 3.530 -13.940 5.787 1.00 86.88 93 GLY A C 1
ATOM 709 O O . GLY A 1 93 ? 4.574 -14.391 6.241 1.00 86.88 93 GLY A O 1
ATOM 710 N N . HIS A 1 94 ? 3.392 -12.628 5.565 1.00 85.38 94 HIS A N 1
ATOM 711 C CA . HIS A 1 94 ? 4.451 -11.667 5.878 1.00 85.38 94 HIS A CA 1
ATOM 712 C C . HIS A 1 94 ? 4.796 -11.632 7.379 1.00 85.38 94 HIS A C 1
ATOM 714 O O . HIS A 1 94 ? 5.944 -11.380 7.748 1.00 85.38 94 HIS A O 1
ATOM 720 N N . PHE A 1 95 ? 3.811 -11.874 8.248 1.00 82.69 95 PHE A N 1
ATOM 721 C CA . PHE A 1 95 ? 3.939 -11.651 9.689 1.00 82.69 95 PHE A CA 1
ATOM 722 C C . PHE A 1 95 ? 3.750 -12.905 10.543 1.00 82.69 95 PHE A C 1
ATOM 724 O O . PHE A 1 95 ? 4.149 -12.908 11.709 1.00 82.69 95 PHE A O 1
ATOM 731 N N . TYR A 1 96 ? 3.157 -13.957 9.982 1.00 85.38 96 TYR A N 1
ATOM 732 C CA . TYR A 1 96 ? 2.830 -15.180 10.701 1.00 85.38 96 TYR A CA 1
ATOM 733 C C . TYR A 1 96 ? 3.357 -16.397 9.944 1.00 85.38 96 TYR A C 1
ATOM 735 O O . TYR A 1 96 ? 2.881 -16.726 8.861 1.00 85.38 96 TYR A O 1
ATOM 743 N N . ASP A 1 97 ? 4.314 -17.083 10.562 1.00 88.94 97 ASP A N 1
ATOM 744 C CA . ASP A 1 97 ? 5.051 -18.205 9.968 1.00 88.94 97 ASP A CA 1
ATOM 745 C C . ASP A 1 97 ? 4.127 -19.347 9.513 1.00 88.94 97 ASP A C 1
ATOM 747 O O . ASP A 1 97 ? 4.180 -19.794 8.374 1.00 88.94 97 ASP A O 1
ATOM 751 N N . HIS A 1 98 ? 3.158 -19.726 10.351 1.00 89.94 98 HIS A N 1
ATOM 752 C CA . HIS A 1 98 ? 2.183 -20.763 10.002 1.00 89.94 98 HIS A CA 1
ATOM 753 C C . HIS A 1 98 ? 1.271 -20.379 8.822 1.00 89.94 98 HIS A C 1
ATOM 755 O O . HIS A 1 98 ? 0.789 -21.262 8.117 1.00 89.94 98 HIS A O 1
ATOM 761 N N . TYR A 1 99 ? 1.023 -19.083 8.591 1.00 90.25 99 TYR A N 1
ATOM 762 C CA . TYR A 1 99 ? 0.292 -18.621 7.409 1.00 90.25 99 TYR A CA 1
ATOM 763 C C . TYR A 1 99 ? 1.178 -18.631 6.164 1.00 90.25 99 TYR A C 1
ATOM 765 O O . TYR A 1 99 ? 0.682 -18.938 5.082 1.00 90.25 99 TYR A O 1
ATOM 773 N N . PHE A 1 100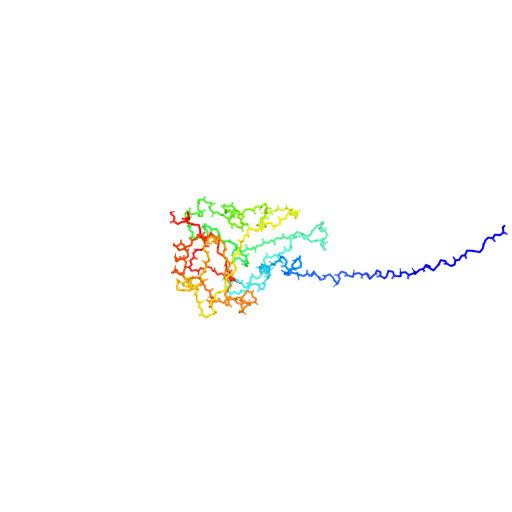 ? 2.473 -18.347 6.312 1.00 90.19 100 PHE A N 1
ATOM 774 C CA . PHE A 1 100 ? 3.438 -18.474 5.225 1.00 90.19 100 PHE A CA 1
ATOM 775 C C . PHE A 1 100 ? 3.543 -19.929 4.750 1.00 90.19 100 PHE A C 1
ATOM 777 O O . PHE A 1 100 ? 3.340 -20.204 3.570 1.00 90.19 100 PHE A O 1
ATOM 784 N N . ASP A 1 101 ? 3.732 -20.871 5.676 1.00 94.31 101 ASP A N 1
ATOM 785 C CA . ASP A 1 101 ? 3.803 -22.307 5.370 1.00 94.31 101 ASP A CA 1
ATOM 786 C C . ASP A 1 101 ? 2.508 -22.848 4.747 1.00 94.31 101 ASP A C 1
ATOM 788 O O . ASP A 1 101 ? 2.537 -23.745 3.903 1.00 94.31 101 ASP A O 1
ATOM 792 N N . ALA A 1 102 ? 1.361 -22.291 5.143 1.00 94.31 102 ALA A N 1
ATOM 793 C CA . ALA A 1 102 ? 0.057 -22.651 4.595 1.00 94.31 102 ALA A CA 1
ATOM 794 C C . ALA A 1 102 ? -0.266 -21.969 3.249 1.00 94.31 102 ALA A C 1
ATOM 796 O O . ALA A 1 102 ? -1.328 -22.232 2.685 1.00 94.31 102 ALA A O 1
ATOM 797 N N . GLY A 1 103 ? 0.623 -21.119 2.722 1.00 91.56 103 GLY A N 1
ATOM 798 C CA . GLY A 1 103 ? 0.464 -20.468 1.420 1.00 91.56 103 GLY A CA 1
ATOM 799 C C . GLY A 1 103 ? -0.501 -19.279 1.407 1.00 91.56 103 GLY A C 1
ATOM 800 O O . GLY A 1 103 ? -1.058 -18.971 0.357 1.00 91.56 103 GLY A O 1
ATOM 801 N N . PHE A 1 104 ? -0.724 -18.604 2.541 1.00 87.31 104 PHE A N 1
ATOM 802 C CA . PHE A 1 104 ? -1.496 -17.353 2.592 1.00 87.31 104 PHE A CA 1
ATOM 803 C C . PHE A 1 104 ? -0.672 -16.174 2.056 1.00 87.31 104 PHE A C 1
ATOM 805 O O . PHE A 1 104 ? -0.216 -15.303 2.811 1.00 87.31 104 PHE A O 1
ATOM 812 N N . ASP A 1 105 ? -0.500 -16.170 0.737 1.00 86.62 105 ASP A N 1
ATOM 813 C CA . ASP A 1 105 ? 0.196 -15.153 -0.047 1.00 86.62 105 ASP A CA 1
ATOM 814 C C . ASP A 1 105 ? -0.774 -14.144 -0.688 1.00 86.62 105 ASP A C 1
ATOM 816 O O . ASP A 1 105 ? -1.992 -14.195 -0.499 1.00 86.62 105 ASP A O 1
ATOM 820 N N . VAL A 1 106 ? -0.239 -13.158 -1.415 1.00 83.50 106 VAL A N 1
ATOM 821 C CA . VAL A 1 106 ? -1.023 -12.047 -1.995 1.00 83.50 106 VAL A CA 1
ATOM 822 C C . VAL A 1 106 ? -2.117 -12.488 -2.975 1.00 83.50 106 VAL A C 1
ATOM 824 O O . VAL A 1 106 ? -3.087 -11.758 -3.167 1.00 83.50 106 VAL A O 1
ATOM 827 N N . ASP A 1 107 ? -1.986 -13.662 -3.588 1.00 85.69 107 ASP A N 1
ATOM 828 C CA . ASP A 1 107 ? -2.977 -14.261 -4.489 1.00 85.69 107 ASP A CA 1
ATOM 829 C C . ASP A 1 107 ? -4.155 -14.919 -3.751 1.00 85.69 107 ASP A C 1
ATOM 831 O O . ASP A 1 107 ? -5.166 -15.244 -4.373 1.00 85.69 107 ASP A O 1
ATOM 835 N N . THR A 1 108 ? -4.068 -15.043 -2.424 1.00 85.38 108 THR A N 1
ATOM 836 C CA . THR A 1 108 ? -5.162 -15.502 -1.552 1.00 85.38 108 THR A CA 1
ATOM 837 C C . THR A 1 108 ? -6.019 -14.362 -0.998 1.00 85.38 108 THR A C 1
ATOM 839 O O . THR A 1 108 ? -7.021 -14.608 -0.323 1.00 85.38 108 THR A O 1
ATOM 842 N N . LEU A 1 109 ? -5.639 -13.104 -1.254 1.00 84.25 109 LEU A N 1
ATOM 843 C CA . LEU A 1 109 ? -6.364 -11.941 -0.753 1.00 84.25 109 LEU A CA 1
ATOM 844 C C . LEU A 1 109 ? -7.729 -11.793 -1.433 1.00 84.25 109 LEU A C 1
ATOM 846 O O . LEU A 1 109 ? -7.872 -11.948 -2.645 1.00 84.25 109 LEU A O 1
ATOM 850 N N . ASP A 1 110 ? -8.726 -11.418 -0.636 1.00 85.31 110 ASP A N 1
ATOM 851 C CA . ASP A 1 110 ? -10.082 -11.167 -1.111 1.00 85.31 110 ASP A CA 1
ATOM 852 C C . ASP A 1 110 ? -10.125 -9.917 -2.009 1.00 85.31 110 ASP A C 1
ATOM 854 O O . ASP A 1 110 ? -9.946 -8.779 -1.556 1.00 85.31 110 ASP A O 1
ATOM 858 N N . LEU A 1 111 ? -10.369 -10.132 -3.303 1.00 83.69 111 LEU A N 1
ATOM 859 C CA . LEU A 1 111 ? -10.448 -9.060 -4.290 1.00 83.69 111 LEU A CA 1
ATOM 860 C C . LEU A 1 111 ? -11.658 -8.145 -4.079 1.00 83.69 111 LEU A C 1
ATOM 862 O O . LEU A 1 111 ? -11.578 -6.983 -4.480 1.00 83.69 111 LEU A O 1
ATOM 866 N N . ASP A 1 112 ? -12.733 -8.600 -3.435 1.00 83.06 112 ASP A N 1
ATOM 867 C CA . ASP A 1 112 ? -13.879 -7.745 -3.107 1.00 83.06 112 ASP A CA 1
ATOM 868 C C . ASP A 1 112 ? -13.515 -6.774 -1.978 1.00 83.06 112 ASP A C 1
ATOM 870 O O . ASP A 1 112 ? -13.924 -5.613 -1.990 1.00 83.06 112 ASP A O 1
ATOM 874 N N . VAL A 1 113 ? -12.644 -7.179 -1.049 1.00 83.31 113 VAL A N 1
ATOM 875 C CA . VAL A 1 113 ? -12.079 -6.264 -0.043 1.00 83.31 113 VAL A CA 1
ATOM 876 C C . VAL A 1 113 ? -11.136 -5.246 -0.688 1.00 83.31 113 VAL A C 1
ATOM 878 O O . VAL A 1 113 ? -11.117 -4.083 -0.281 1.00 83.31 113 VAL A O 1
ATOM 881 N N . LEU A 1 114 ? -10.356 -5.639 -1.695 1.00 80.56 114 LEU A N 1
ATOM 882 C CA . LEU A 1 114 ? -9.421 -4.726 -2.355 1.00 80.56 114 LEU A CA 1
ATOM 883 C C . LEU A 1 114 ? -10.137 -3.739 -3.296 1.00 80.56 114 LEU A C 1
ATOM 885 O O . LEU A 1 114 ? -9.890 -2.533 -3.232 1.00 80.56 114 LEU A O 1
ATOM 889 N N . ASN A 1 115 ? -11.081 -4.217 -4.108 1.00 76.38 115 ASN A N 1
ATOM 890 C CA . ASN A 1 115 ? -11.779 -3.419 -5.123 1.00 76.38 115 ASN A CA 1
ATOM 891 C C . ASN A 1 115 ? -13.066 -2.768 -4.602 1.00 76.38 115 ASN A C 1
ATOM 893 O O . ASN A 1 115 ? -13.386 -1.641 -4.991 1.00 76.38 115 ASN A O 1
ATOM 897 N N . GLY A 1 116 ? -13.710 -3.371 -3.606 1.00 72.50 116 GLY A N 1
ATOM 898 C CA . GLY A 1 116 ? -14.956 -2.924 -2.990 1.00 72.50 116 GLY A CA 1
ATOM 899 C C . GLY A 1 116 ? -16.151 -3.738 -3.466 1.00 72.50 116 GLY A C 1
ATOM 900 O O . GLY A 1 116 ? -16.193 -4.180 -4.610 1.00 72.50 116 GLY A O 1
ATOM 901 N N . GLU A 1 117 ? -17.143 -3.892 -2.591 1.00 64.56 117 GLU A N 1
ATOM 902 C CA . GLU A 1 117 ? -18.381 -4.593 -2.921 1.00 64.56 117 GLU A CA 1
ATOM 903 C C . GLU A 1 117 ? -19.177 -3.797 -3.970 1.00 64.56 117 GLU A C 1
ATOM 905 O O . GLU A 1 117 ? -19.486 -2.617 -3.770 1.00 64.56 117 GLU A O 1
ATOM 910 N N . ASN A 1 118 ? -19.544 -4.486 -5.055 1.00 51.25 118 ASN A N 1
ATOM 911 C CA . ASN A 1 118 ? -20.232 -4.021 -6.267 1.00 51.25 118 ASN A CA 1
ATOM 912 C C . ASN A 1 118 ? -19.321 -3.556 -7.419 1.00 51.25 118 ASN A C 1
ATOM 914 O O . ASN A 1 118 ? -18.912 -2.399 -7.489 1.00 51.25 118 ASN A O 1
ATOM 918 N N . PHE A 1 119 ? -19.238 -4.462 -8.405 1.00 47.41 119 PHE A N 1
ATOM 919 C CA . PHE A 1 119 ? -18.834 -4.329 -9.812 1.00 47.41 119 PHE A CA 1
ATOM 920 C C . PHE A 1 119 ? -17.384 -4.662 -10.192 1.00 47.41 119 PHE A C 1
ATOM 922 O O . PHE A 1 119 ? -16.409 -4.368 -9.514 1.00 47.41 119 PHE A O 1
ATOM 929 N N . ALA A 1 120 ? -17.302 -5.319 -11.352 1.00 40.69 120 ALA A N 1
ATOM 930 C CA . ALA A 1 120 ? -16.120 -5.925 -11.931 1.00 40.69 120 ALA A CA 1
ATOM 931 C C . ALA A 1 120 ? -15.033 -4.895 -12.248 1.00 40.69 120 ALA A C 1
ATOM 933 O O . ALA A 1 120 ? -15.163 -4.124 -13.197 1.00 40.69 120 ALA A O 1
ATOM 934 N N . CYS A 1 121 ? -13.918 -4.967 -11.525 1.00 36.31 121 CYS A N 1
ATOM 935 C CA . CYS A 1 121 ? -12.643 -4.507 -12.042 1.00 36.31 121 CYS A CA 1
ATOM 936 C C . CYS A 1 121 ? -11.499 -5.379 -11.534 1.00 36.31 121 CYS A C 1
ATOM 938 O O . CYS A 1 121 ? -11.358 -5.630 -10.342 1.00 36.31 121 CYS A O 1
ATOM 940 N N . ILE A 1 122 ? -10.682 -5.834 -12.482 1.00 35.31 122 ILE A N 1
ATOM 941 C CA . ILE A 1 122 ? -9.406 -6.492 -12.229 1.00 35.31 122 ILE A CA 1
ATOM 942 C C . ILE A 1 122 ? -8.491 -5.446 -11.601 1.00 35.31 122 ILE A C 1
ATOM 944 O O . ILE A 1 122 ? -8.161 -4.437 -12.228 1.00 35.31 122 ILE A O 1
ATOM 948 N N . MET A 1 123 ? -8.091 -5.685 -10.358 1.00 34.00 123 MET A N 1
ATOM 949 C CA . MET A 1 123 ? -7.014 -4.926 -9.755 1.00 34.00 123 MET A CA 1
ATOM 950 C C . MET A 1 123 ? -5.713 -5.292 -10.471 1.00 34.00 123 MET A C 1
ATOM 952 O O . MET A 1 123 ? -5.402 -6.473 -10.624 1.00 34.00 123 MET A O 1
ATOM 956 N N . PHE A 1 124 ? -4.934 -4.294 -10.889 1.00 34.81 124 PHE A N 1
ATOM 957 C CA . PHE A 1 124 ? -3.550 -4.507 -11.306 1.00 34.81 124 PHE A CA 1
ATOM 958 C C . PHE A 1 124 ? -2.700 -4.838 -10.070 1.00 34.81 124 PHE A C 1
ATOM 960 O O . PHE A 1 124 ? -1.940 -4.012 -9.575 1.00 34.81 124 PHE A O 1
ATOM 967 N N . VAL A 1 125 ? -2.826 -6.064 -9.564 1.00 33.84 125 VAL A N 1
ATOM 968 C CA . VAL A 1 125 ? -1.668 -6.757 -9.001 1.00 33.84 125 VAL A CA 1
ATOM 969 C C . VAL A 1 125 ? -0.873 -7.235 -10.207 1.00 33.84 125 VAL A C 1
ATOM 971 O O . VAL A 1 125 ? -1.463 -7.691 -11.180 1.00 33.84 125 VAL A O 1
ATOM 974 N N . TRP A 1 126 ? 0.443 -7.050 -10.176 1.00 34.28 126 TRP A N 1
ATOM 975 C CA . TRP A 1 126 ? 1.405 -7.457 -11.203 1.00 34.28 126 TRP A CA 1
ATOM 976 C C . TRP A 1 126 ? 1.211 -8.927 -11.643 1.00 34.28 126 TRP A C 1
ATOM 978 O O . TRP A 1 126 ? 1.904 -9.833 -11.196 1.00 34.28 126 TRP A O 1
ATOM 988 N N . LEU A 1 127 ? 0.265 -9.167 -12.544 1.00 28.44 127 LEU A N 1
ATOM 989 C CA . LEU A 1 127 ? 0.062 -10.415 -13.257 1.00 28.44 127 LEU A CA 1
ATOM 990 C C . LEU A 1 127 ? 0.253 -10.120 -14.742 1.00 28.44 127 LEU A C 1
ATOM 992 O O . LEU A 1 127 ? -0.245 -9.141 -15.295 1.00 28.44 127 LEU A O 1
ATOM 996 N N . ASN A 1 128 ? 1.087 -10.956 -15.343 1.00 35.22 128 ASN A N 1
ATOM 997 C CA . ASN A 1 128 ? 1.527 -10.901 -16.723 1.00 35.22 128 ASN A CA 1
ATOM 998 C C . ASN A 1 128 ? 0.372 -10.711 -17.729 1.00 35.22 128 ASN A C 1
ATOM 1000 O O . ASN A 1 128 ? -0.627 -11.417 -17.671 1.00 35.22 128 ASN A O 1
ATOM 1004 N N . LEU A 1 129 ? 0.636 -9.851 -18.724 1.00 35.38 129 LEU A N 1
ATOM 1005 C CA . LEU A 1 129 ? -0.007 -9.741 -20.044 1.00 35.38 129 LEU A CA 1
ATOM 1006 C C . LEU A 1 129 ? -1.454 -9.206 -20.105 1.00 35.38 129 LEU A C 1
ATOM 1008 O O . LEU A 1 129 ? -2.421 -9.944 -19.967 1.00 35.38 129 LEU A O 1
ATOM 1012 N N . GLY A 1 130 ? -1.582 -7.946 -20.542 1.00 31.97 130 GLY A N 1
ATOM 1013 C CA . GLY A 1 130 ? -2.740 -7.489 -21.321 1.00 31.97 130 GLY A CA 1
ATOM 1014 C C . GLY A 1 130 ? -3.423 -6.225 -20.803 1.00 31.97 130 GLY A C 1
ATOM 1015 O O . GLY A 1 130 ? -3.957 -6.188 -19.703 1.00 31.97 130 GLY A O 1
ATOM 1016 N N . PHE A 1 131 ? -3.449 -5.187 -21.642 1.00 34.28 131 PHE A N 1
ATOM 1017 C CA . PHE A 1 131 ? -4.328 -4.032 -21.468 1.00 34.28 131 PHE A CA 1
ATOM 1018 C C . PHE A 1 131 ? -5.781 -4.442 -21.743 1.00 34.28 131 PHE A C 1
ATOM 1020 O O . PHE A 1 131 ? -6.103 -4.843 -22.861 1.00 34.28 131 PHE A O 1
ATOM 1027 N N . LEU A 1 132 ? -6.668 -4.241 -20.768 1.00 28.48 132 LEU A N 1
ATOM 1028 C CA . LEU A 1 132 ? -8.101 -4.100 -21.011 1.00 28.48 132 LEU A CA 1
ATOM 1029 C C . LEU A 1 132 ? -8.660 -3.042 -20.054 1.00 28.48 132 LEU A C 1
ATOM 1031 O O . LEU A 1 132 ? -8.719 -3.239 -18.844 1.00 28.48 132 LEU A O 1
ATOM 1035 N N . SER A 1 133 ? -9.043 -1.891 -20.606 1.00 37.72 133 SER A N 1
ATOM 1036 C CA . SER A 1 133 ? -9.829 -0.896 -19.882 1.00 37.72 133 SER A CA 1
ATOM 1037 C C . SER A 1 133 ? -11.270 -1.397 -19.816 1.00 37.72 133 SER A C 1
ATOM 1039 O O . SER A 1 133 ? -11.960 -1.453 -20.831 1.00 37.72 133 SER A O 1
ATOM 1041 N N . VAL A 1 134 ? -11.702 -1.787 -18.620 1.00 31.70 134 VAL A N 1
ATOM 1042 C CA . VAL A 1 134 ? -13.105 -2.045 -18.276 1.00 31.70 134 VAL A CA 1
ATOM 1043 C C . VAL A 1 134 ? -13.430 -1.148 -17.081 1.00 31.70 134 VAL A C 1
ATOM 1045 O O . VAL A 1 134 ? -12.539 -0.832 -16.295 1.00 31.70 134 VAL A O 1
ATOM 1048 N N . GLY A 1 135 ? -14.657 -0.630 -17.011 1.00 39.62 135 GLY A N 1
ATOM 1049 C CA . GLY A 1 135 ? -15.043 0.445 -16.093 1.00 39.62 135 GLY A CA 1
ATOM 1050 C C . GLY A 1 135 ? -14.731 0.152 -14.622 1.00 39.62 135 GLY A C 1
ATOM 1051 O O . GLY A 1 135 ? -15.291 -0.770 -14.044 1.00 39.62 135 GLY A O 1
ATOM 1052 N N . LEU A 1 136 ? -13.883 0.997 -14.025 1.00 50.44 136 LEU A N 1
ATOM 1053 C CA . LEU A 1 136 ? -13.537 1.005 -12.602 1.00 50.44 136 LEU A CA 1
ATOM 1054 C C . LEU A 1 136 ? -14.743 1.425 -11.763 1.00 50.44 136 LEU A C 1
ATOM 1056 O O . LEU A 1 136 ? -14.890 2.597 -11.420 1.00 50.44 136 LEU A O 1
ATOM 1060 N N . ASN A 1 137 ? -15.596 0.472 -11.416 1.00 51.62 137 ASN A N 1
ATOM 1061 C CA . ASN A 1 137 ? -16.451 0.623 -10.249 1.00 51.62 137 ASN A CA 1
ATOM 1062 C C . ASN A 1 137 ? -15.695 0.044 -9.056 1.00 51.62 137 ASN A C 1
ATOM 1064 O O . ASN A 1 137 ? -15.872 -1.107 -8.681 1.00 51.62 137 ASN A O 1
ATOM 1068 N N . LEU A 1 138 ? -14.798 0.852 -8.497 1.00 64.88 138 LEU A N 1
ATOM 1069 C CA . LEU A 1 138 ? -14.282 0.593 -7.162 1.00 64.88 138 LEU A CA 1
ATOM 1070 C C . LEU A 1 138 ? -15.389 0.990 -6.184 1.00 64.88 138 LEU A C 1
ATOM 1072 O O . LEU A 1 138 ? -15.985 2.060 -6.337 1.00 64.88 138 LEU A O 1
ATOM 1076 N N . GLY A 1 139 ? -15.670 0.161 -5.179 1.00 72.50 139 GLY A N 1
ATOM 1077 C CA . GLY A 1 139 ? -16.607 0.548 -4.122 1.00 72.50 139 GLY A CA 1
ATOM 1078 C C . GLY A 1 139 ? -16.134 1.819 -3.382 1.00 72.50 139 GLY A C 1
ATOM 1079 O O . GLY A 1 139 ? -15.037 2.334 -3.633 1.00 72.50 139 GLY A O 1
ATOM 1080 N N . PRO A 1 140 ? -16.864 2.289 -2.364 1.00 84.75 140 PRO A N 1
ATOM 1081 C CA . PRO A 1 140 ? -16.418 3.421 -1.558 1.00 84.75 140 PRO A CA 1
ATOM 1082 C C . PRO A 1 140 ? -15.181 3.077 -0.709 1.00 84.75 140 PRO A C 1
ATOM 1084 O O . PRO A 1 140 ? -15.037 1.959 -0.202 1.00 84.75 140 PRO A O 1
ATOM 1087 N N . VAL A 1 141 ? -14.295 4.057 -0.538 1.00 85.00 141 VAL A N 1
ATOM 1088 C CA . VAL A 1 141 ? -13.191 4.053 0.429 1.00 85.00 141 VAL A CA 1
ATOM 1089 C C . VAL A 1 141 ? -13.189 5.399 1.146 1.00 85.00 141 VAL A C 1
ATOM 1091 O O . VAL A 1 141 ? -13.320 6.444 0.508 1.00 85.00 141 VAL A O 1
ATOM 1094 N N . LEU A 1 142 ? -13.076 5.388 2.472 1.00 88.88 142 LEU A N 1
ATOM 1095 C CA . LEU A 1 142 ? -13.044 6.615 3.260 1.00 88.88 142 LEU A CA 1
ATOM 1096 C C . LEU A 1 142 ? -11.599 7.100 3.406 1.00 88.88 142 LEU A C 1
ATOM 1098 O O . LEU A 1 142 ? -10.753 6.378 3.927 1.00 88.88 142 LEU A O 1
ATOM 1102 N N . LEU A 1 143 ? -11.314 8.330 2.986 1.00 87.75 143 LEU A N 1
ATOM 1103 C CA . LEU A 1 143 ? -10.057 9.006 3.307 1.00 87.75 143 LEU A CA 1
ATOM 1104 C C . LEU A 1 143 ? -10.235 9.788 4.612 1.00 87.75 143 LEU A C 1
ATOM 1106 O O . LEU A 1 143 ? -11.085 10.672 4.682 1.00 87.75 143 LEU A O 1
ATOM 1110 N N . VAL A 1 144 ? -9.428 9.477 5.624 1.00 91.06 144 VAL A N 1
ATOM 1111 C CA . VAL A 1 144 ? -9.479 10.116 6.945 1.00 91.06 144 VAL A CA 1
ATOM 1112 C C . VAL A 1 144 ? -8.168 10.833 7.230 1.00 91.06 144 VAL A C 1
ATOM 1114 O O . VAL A 1 144 ? -7.086 10.268 7.064 1.00 91.06 144 VAL A O 1
ATOM 1117 N N . ASP A 1 145 ? -8.267 12.078 7.686 1.00 91.88 145 ASP A N 1
ATOM 1118 C CA . ASP A 1 145 ? -7.123 12.849 8.157 1.00 91.88 145 ASP A CA 1
ATOM 1119 C C . ASP A 1 145 ? -6.822 12.558 9.624 1.00 91.88 145 ASP A C 1
ATOM 1121 O O . ASP A 1 145 ? -7.646 12.787 10.506 1.00 91.88 145 ASP A O 1
ATOM 1125 N N . VAL A 1 146 ? -5.605 12.088 9.883 1.00 92.44 146 VAL A N 1
ATOM 1126 C CA . VAL A 1 146 ? -5.091 11.875 11.238 1.00 92.44 146 VAL A CA 1
ATOM 1127 C C . VAL A 1 146 ? -4.548 13.202 11.789 1.00 92.44 146 VAL A C 1
ATOM 1129 O O . VAL A 1 146 ? -3.870 13.925 11.045 1.00 92.44 146 VAL A O 1
ATOM 1132 N N . PRO A 1 147 ? -4.783 13.531 13.078 1.00 93.94 147 PRO A N 1
ATOM 1133 C CA . PRO A 1 147 ? -4.144 14.668 13.736 1.00 93.94 147 PRO A CA 1
ATOM 1134 C C . PRO A 1 147 ? -2.627 14.670 13.519 1.00 93.94 147 PRO A C 1
ATOM 1136 O O . PRO A 1 147 ? -1.953 13.652 13.683 1.00 93.94 147 PRO A O 1
ATOM 1139 N N . ARG A 1 148 ? -2.085 15.814 13.093 1.00 90.12 148 ARG A N 1
ATOM 1140 C CA . ARG A 1 148 ? -0.724 15.901 12.534 1.00 90.12 148 ARG A CA 1
ATOM 1141 C C . ARG A 1 148 ? 0.382 15.660 13.556 1.00 90.12 148 ARG A C 1
ATOM 1143 O O . ARG A 1 148 ? 1.496 15.337 13.172 1.00 90.12 148 ARG A O 1
ATOM 1150 N N . ASP A 1 149 ? 0.081 15.786 14.835 1.00 85.56 149 ASP A N 1
ATOM 1151 C CA . ASP A 1 149 ? 0.996 15.657 15.964 1.00 85.56 149 ASP A CA 1
ATOM 1152 C C . ASP A 1 149 ? 0.901 14.301 16.687 1.00 85.56 149 ASP A C 1
ATOM 1154 O O . ASP A 1 149 ? 1.587 14.101 17.690 1.00 85.56 149 ASP A O 1
ATOM 1158 N N . LYS A 1 150 ? 0.086 13.351 16.198 1.00 88.25 150 LYS A N 1
ATOM 1159 C CA . LYS A 1 150 ? -0.185 12.085 16.898 1.00 88.25 150 LYS A CA 1
ATOM 1160 C C . LYS A 1 150 ? 0.088 10.838 16.052 1.00 88.25 150 LYS A C 1
ATOM 1162 O O . LYS A 1 150 ? -0.154 10.798 14.848 1.00 88.25 150 LYS A O 1
ATOM 1167 N N . ASN A 1 151 ? 0.541 9.781 16.731 1.00 91.62 151 ASN A N 1
ATOM 1168 C CA . ASN A 1 151 ? 0.430 8.408 16.231 1.00 91.62 151 ASN A CA 1
ATOM 1169 C C . ASN A 1 151 ? -1.020 7.925 16.326 1.00 91.62 151 ASN A C 1
ATOM 1171 O O . ASN A 1 151 ? -1.804 8.455 17.108 1.00 91.62 151 ASN A O 1
ATOM 1175 N N . ILE A 1 152 ? -1.373 6.894 15.560 1.00 91.44 152 ILE A N 1
ATOM 1176 C CA . ILE A 1 152 ? -2.742 6.372 15.529 1.00 91.44 152 ILE A CA 1
ATOM 1177 C C . ILE A 1 152 ? -2.937 5.422 16.724 1.00 91.44 152 ILE A C 1
ATOM 1179 O O . ILE A 1 152 ? -2.674 4.220 16.632 1.00 91.44 152 ILE A O 1
ATOM 1183 N N . THR A 1 153 ? -3.315 5.997 17.867 1.00 94.88 153 THR A N 1
ATOM 1184 C CA . THR A 1 153 ? -3.669 5.329 19.135 1.00 94.88 153 THR A CA 1
ATOM 1185 C C . THR A 1 153 ? -5.169 5.028 19.208 1.00 94.88 153 THR A C 1
ATOM 1187 O O . THR A 1 153 ? -5.923 5.417 18.315 1.00 94.88 153 THR A O 1
ATOM 1190 N N . ALA A 1 154 ? -5.622 4.354 20.270 1.00 95.25 154 ALA A N 1
ATOM 1191 C CA . ALA A 1 154 ? -7.052 4.124 20.505 1.00 95.25 154 ALA A CA 1
ATOM 1192 C C . ALA A 1 154 ? -7.831 5.445 20.652 1.00 95.25 154 ALA A C 1
ATOM 1194 O O . ALA A 1 154 ? -8.860 5.617 20.010 1.00 95.25 154 ALA A O 1
ATOM 1195 N N . GLU A 1 155 ? -7.287 6.405 21.411 1.00 97.38 155 GLU A N 1
ATOM 1196 C CA . GLU A 1 155 ? -7.860 7.753 21.581 1.00 97.38 155 GLU A CA 1
ATOM 1197 C C . GLU A 1 155 ? -8.029 8.469 20.236 1.00 97.38 155 GLU A C 1
ATOM 1199 O O . GLU A 1 155 ? -9.072 9.056 19.952 1.00 97.38 155 GLU A O 1
ATOM 1204 N N . VAL A 1 156 ? -7.000 8.405 19.382 1.00 96.56 156 VAL A N 1
ATOM 1205 C CA . VAL A 1 156 ? -7.072 8.999 18.046 1.00 96.56 156 VAL A CA 1
ATOM 1206 C C . VAL A 1 156 ? -8.162 8.310 17.242 1.00 96.56 156 VAL A C 1
ATOM 1208 O O . VAL A 1 156 ? -9.025 9.007 16.726 1.00 96.56 156 VAL A O 1
ATOM 1211 N N . MET A 1 157 ? -8.170 6.976 17.181 1.00 95.69 157 MET A N 1
ATOM 1212 C CA . MET A 1 157 ? -9.178 6.218 16.436 1.00 95.69 157 MET A CA 1
ATOM 1213 C C . MET A 1 157 ? -10.614 6.551 16.856 1.00 95.69 157 MET A C 1
ATOM 1215 O O . MET A 1 157 ? -11.458 6.758 15.987 1.00 95.69 157 MET A O 1
ATOM 1219 N N . GLU A 1 158 ? -10.869 6.675 18.158 1.00 96.19 158 GLU A N 1
ATOM 1220 C CA . GLU A 1 158 ? -12.166 7.095 18.693 1.00 96.19 158 GLU A CA 1
ATOM 1221 C C . GLU A 1 158 ? -12.527 8.520 18.244 1.00 96.19 158 GLU A C 1
ATOM 1223 O O . GLU A 1 158 ? -13.618 8.758 17.726 1.00 96.19 158 GLU A O 1
ATOM 1228 N N . SER A 1 159 ? -11.578 9.458 18.325 1.00 96.75 159 SER A N 1
ATOM 1229 C CA . SER A 1 159 ? -11.789 10.854 17.914 1.00 96.75 159 SER A CA 1
ATOM 1230 C C . SER A 1 159 ? -12.007 11.062 16.409 1.00 96.75 15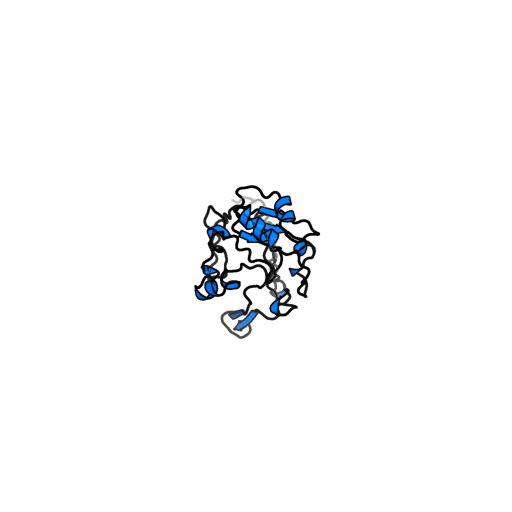9 SER A C 1
ATOM 1232 O O . SER A 1 159 ? -12.460 12.133 16.000 1.00 96.75 159 SER A O 1
ATOM 1234 N N . LEU A 1 160 ? -11.688 10.072 15.567 1.00 95.00 160 LEU A N 1
ATOM 1235 C CA . LEU A 1 160 ? -11.886 10.171 14.119 1.00 95.00 160 LEU A CA 1
ATOM 1236 C C . LEU A 1 160 ? -13.360 10.032 13.715 1.00 95.00 160 LEU A C 1
ATOM 1238 O O . LEU A 1 160 ? -13.688 10.368 12.579 1.00 95.00 160 LEU A O 1
ATOM 1242 N N . HIS A 1 161 ? -14.232 9.568 14.623 1.00 94.38 161 HIS A N 1
ATOM 1243 C CA . HIS A 1 161 ? -15.677 9.420 14.405 1.00 94.38 161 HIS A CA 1
ATOM 1244 C C . HIS A 1 161 ? -16.007 8.736 13.064 1.00 94.38 161 HIS A C 1
ATOM 1246 O O . HIS A 1 161 ? -16.850 9.209 12.298 1.00 94.38 161 HIS A O 1
ATOM 1252 N N . ILE A 1 162 ? -15.296 7.644 12.751 1.00 93.31 162 ILE A N 1
ATOM 1253 C CA . ILE A 1 162 ? -15.492 6.901 11.501 1.00 93.31 162 ILE A CA 1
ATOM 1254 C C . ILE A 1 162 ? -16.926 6.343 11.483 1.00 93.31 162 ILE A C 1
ATOM 1256 O O . ILE A 1 162 ? -17.283 5.617 12.410 1.00 93.31 162 ILE A O 1
ATOM 1260 N N . PRO A 1 163 ? -17.744 6.650 10.456 1.00 93.06 163 PRO A N 1
ATOM 1261 C CA . PRO A 1 163 ? -19.123 6.179 10.397 1.00 93.06 163 PRO A CA 1
ATOM 1262 C C . PRO A 1 163 ? -19.238 4.654 10.321 1.00 93.06 163 PRO A C 1
ATOM 1264 O O . PRO A 1 163 ? -18.414 3.981 9.692 1.00 93.06 163 PRO A O 1
ATOM 1267 N N . ASP A 1 164 ? -20.324 4.122 10.879 1.00 92.19 164 ASP A N 1
ATOM 1268 C CA . ASP A 1 164 ? -20.708 2.726 10.681 1.00 92.19 164 ASP A CA 1
ATOM 1269 C C . ASP A 1 164 ? -20.925 2.411 9.191 1.00 92.19 164 ASP A C 1
ATOM 1271 O O . ASP A 1 164 ? -21.339 3.259 8.399 1.00 92.19 164 ASP A O 1
ATOM 1275 N N . GLY A 1 165 ? -20.638 1.168 8.796 1.00 88.44 165 GLY A N 1
ATOM 1276 C CA . GLY A 1 165 ? -20.744 0.711 7.402 1.00 88.44 165 GLY A CA 1
ATOM 1277 C C . GLY A 1 165 ? -19.516 1.011 6.533 1.00 88.44 165 GLY A C 1
ATOM 1278 O O . GLY A 1 165 ? -19.470 0.625 5.367 1.00 88.44 165 GLY A O 1
ATOM 1279 N N . VAL A 1 166 ? -18.484 1.657 7.083 1.00 90.19 166 VAL A N 1
ATOM 1280 C CA . VAL A 1 166 ? -17.204 1.828 6.389 1.00 90.19 166 VAL A CA 1
ATOM 1281 C C . VAL A 1 166 ? -16.387 0.537 6.464 1.00 90.19 166 VAL A C 1
ATOM 1283 O O . VAL A 1 166 ? -15.982 0.094 7.539 1.00 90.19 166 VAL A O 1
ATOM 1286 N N . HIS A 1 167 ? -16.092 -0.044 5.300 1.00 88.88 167 HIS A N 1
ATOM 1287 C CA . HIS A 1 167 ? -15.295 -1.273 5.189 1.00 88.88 167 HIS A CA 1
ATOM 1288 C C . HIS A 1 167 ? -13.841 -1.031 4.775 1.00 88.88 167 HIS A C 1
ATOM 1290 O O . HIS A 1 167 ? -12.994 -1.907 4.948 1.00 88.88 167 HIS A O 1
ATOM 1296 N N . ARG A 1 168 ? -13.517 0.146 4.230 1.00 85.94 168 ARG A N 1
ATOM 1297 C CA . ARG A 1 168 ? -12.178 0.452 3.710 1.00 85.94 168 ARG A CA 1
ATOM 1298 C C . ARG A 1 168 ? -11.806 1.886 4.033 1.00 85.94 168 ARG A C 1
ATOM 1300 O O . ARG A 1 168 ? -12.573 2.801 3.729 1.00 85.94 168 ARG A O 1
ATOM 1307 N N . VAL A 1 169 ? -10.633 2.069 4.630 1.00 87.12 169 VAL A N 1
ATOM 1308 C CA . VAL A 1 169 ? -10.157 3.377 5.087 1.00 87.12 169 VAL A CA 1
ATOM 1309 C C . VAL A 1 169 ? -8.717 3.611 4.650 1.00 87.12 169 VAL A C 1
ATOM 1311 O O . VAL A 1 169 ? -7.864 2.737 4.792 1.00 87.12 169 VAL A O 1
ATOM 1314 N N . LEU A 1 170 ? -8.435 4.814 4.159 1.00 86.38 170 LEU A N 1
ATOM 1315 C CA . LEU A 1 170 ? -7.089 5.334 3.956 1.00 86.38 170 LEU A CA 1
ATOM 1316 C C . LEU A 1 170 ? -6.822 6.419 4.998 1.00 86.38 170 LEU A C 1
ATOM 1318 O O . LEU A 1 170 ? -7.555 7.402 5.075 1.00 86.38 170 LEU A O 1
ATOM 1322 N N . PHE A 1 171 ? -5.757 6.266 5.778 1.00 87.62 171 PHE A N 1
ATOM 1323 C CA . PHE A 1 171 ? -5.344 7.263 6.763 1.00 87.62 171 PHE A CA 1
ATOM 1324 C C . PHE A 1 171 ? -4.276 8.171 6.165 1.00 87.62 171 PHE A C 1
ATOM 1326 O O . PHE A 1 171 ? -3.137 7.747 5.942 1.00 87.62 171 PHE A O 1
ATOM 1333 N N . ARG A 1 172 ? -4.628 9.437 5.933 1.00 86.25 172 ARG A N 1
ATOM 1334 C CA . ARG A 1 172 ? -3.669 10.479 5.570 1.00 86.25 172 ARG A CA 1
ATOM 1335 C C . ARG A 1 172 ? -3.042 11.036 6.839 1.00 86.25 172 ARG A C 1
ATOM 1337 O O . ARG A 1 172 ? -3.727 11.586 7.696 1.00 86.25 172 ARG A O 1
ATOM 1344 N N . THR A 1 173 ? -1.728 10.887 6.952 1.00 88.25 173 THR A N 1
ATOM 1345 C CA . THR A 1 173 ? -0.964 11.314 8.130 1.00 88.25 173 THR A CA 1
ATOM 1346 C C . THR A 1 173 ? 0.037 12.412 7.775 1.00 88.25 173 THR A C 1
ATOM 1348 O O . THR A 1 173 ? 0.251 12.728 6.599 1.00 88.25 173 THR A O 1
ATOM 1351 N N . LEU A 1 174 ? 0.728 12.938 8.793 1.00 91.25 174 LEU A N 1
ATOM 1352 C CA . LEU A 1 174 ? 1.844 13.876 8.628 1.00 91.25 174 LEU A CA 1
ATOM 1353 C C . LEU A 1 174 ? 2.958 13.336 7.701 1.00 91.25 174 LEU A C 1
ATOM 1355 O O . LEU A 1 174 ? 3.737 14.112 7.149 1.00 91.25 174 LEU A O 1
ATOM 1359 N N . ASN A 1 175 ? 3.032 12.019 7.468 1.00 88.75 175 ASN A N 1
ATOM 1360 C CA . ASN A 1 175 ? 4.011 11.421 6.554 1.00 88.75 175 ASN A CA 1
ATOM 1361 C C . ASN A 1 175 ? 3.888 11.971 5.125 1.00 88.75 175 ASN A C 1
ATOM 1363 O O . ASN A 1 175 ? 4.902 12.183 4.454 1.00 88.75 175 ASN A O 1
ATOM 1367 N N . THR A 1 176 ? 2.656 12.229 4.674 1.00 82.69 176 THR A N 1
ATOM 1368 C CA . THR A 1 176 ? 2.380 12.808 3.354 1.00 82.69 176 THR A CA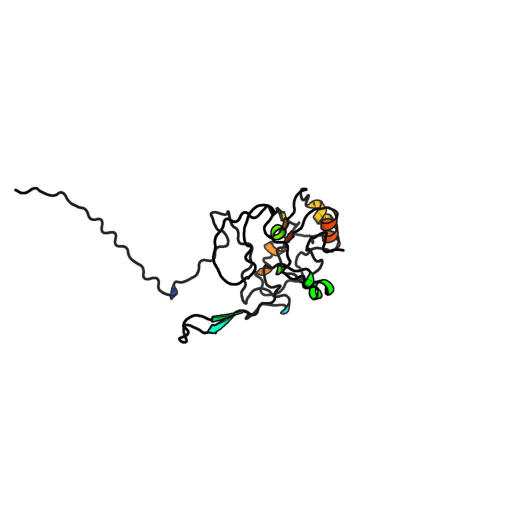 1
ATOM 1369 C C . THR A 1 176 ? 2.871 14.249 3.279 1.00 82.69 176 THR A C 1
ATOM 1371 O O . THR A 1 176 ? 3.561 14.607 2.327 1.00 82.69 176 THR A O 1
ATOM 1374 N N . ASP A 1 177 ? 2.596 15.056 4.307 1.00 87.25 177 ASP A N 1
ATOM 1375 C CA . ASP A 1 177 ? 3.003 16.468 4.348 1.00 87.25 177 ASP A CA 1
ATOM 1376 C C . ASP A 1 177 ? 4.528 16.606 4.408 1.00 87.25 177 ASP A C 1
ATOM 1378 O O . ASP A 1 177 ? 5.123 17.450 3.740 1.00 87.25 177 ASP A O 1
ATOM 1382 N N . ARG A 1 178 ? 5.180 15.704 5.152 1.00 89.00 178 ARG A N 1
ATOM 1383 C CA . ARG A 1 178 ? 6.643 15.589 5.236 1.00 89.00 178 ARG A CA 1
ATOM 1384 C C . ARG A 1 178 ? 7.278 14.991 3.982 1.00 89.00 178 ARG A C 1
ATOM 1386 O O . ARG A 1 178 ? 8.506 14.900 3.932 1.00 89.00 178 ARG A O 1
ATOM 1393 N N . ARG A 1 179 ? 6.468 14.561 3.005 1.00 87.38 179 ARG A N 1
ATOM 1394 C CA . ARG A 1 179 ? 6.897 13.944 1.743 1.00 87.38 179 ARG A CA 1
ATOM 1395 C C . ARG A 1 179 ? 7.914 12.828 1.967 1.00 87.38 179 ARG A C 1
ATOM 1397 O O . ARG A 1 179 ? 8.913 12.751 1.259 1.00 87.38 179 ARG A O 1
ATOM 1404 N N . LEU A 1 180 ? 7.683 11.977 2.970 1.00 85.44 180 LEU A N 1
ATOM 1405 C CA . LEU A 1 180 ? 8.696 11.010 3.406 1.00 85.44 180 LEU A CA 1
ATOM 1406 C C . LEU A 1 180 ? 9.121 10.052 2.283 1.00 85.44 180 LEU A C 1
ATOM 1408 O O . LEU A 1 180 ? 10.292 9.714 2.187 1.00 85.44 180 LEU A O 1
ATOM 1412 N N . MET A 1 181 ? 8.203 9.695 1.382 1.00 80.88 181 MET A N 1
ATOM 1413 C CA . MET A 1 181 ? 8.491 8.843 0.221 1.00 80.88 181 MET A CA 1
ATOM 1414 C C . MET A 1 181 ? 9.287 9.535 -0.902 1.00 80.88 181 MET A C 1
ATOM 1416 O O . MET A 1 181 ? 9.672 8.883 -1.867 1.00 80.88 181 MET A O 1
ATOM 1420 N N . TYR A 1 182 ? 9.548 10.840 -0.779 1.00 84.19 182 TYR A N 1
ATOM 1421 C CA . TYR A 1 182 ? 10.390 11.628 -1.686 1.00 84.19 182 TYR A CA 1
ATOM 1422 C C . TYR A 1 182 ? 11.757 11.966 -1.075 1.00 84.19 182 TYR A C 1
ATOM 1424 O O . TYR A 1 182 ? 12.549 12.683 -1.689 1.00 84.19 182 TYR A O 1
ATOM 1432 N N . LYS A 1 183 ? 12.039 11.482 0.139 1.00 84.69 183 LYS A N 1
ATOM 1433 C CA . LYS A 1 183 ? 13.348 11.618 0.777 1.00 84.69 183 LYS A CA 1
ATOM 1434 C C . LYS A 1 183 ? 14.271 10.484 0.331 1.00 84.69 183 LYS A C 1
ATOM 1436 O O . LYS A 1 183 ? 13.822 9.378 0.056 1.00 84.69 183 LYS A O 1
ATOM 1441 N N . SER A 1 184 ? 15.571 10.760 0.295 1.00 75.62 184 SER A N 1
ATOM 1442 C CA . SER A 1 184 ? 16.609 9.769 -0.026 1.00 75.62 184 SER A CA 1
ATOM 1443 C C . SER A 1 184 ? 16.908 8.796 1.115 1.00 75.62 184 SER A C 1
ATOM 1445 O O . SER A 1 184 ? 17.532 7.763 0.885 1.00 75.62 184 SER A O 1
ATOM 1447 N N . GLU A 1 185 ? 16.498 9.140 2.333 1.00 80.75 185 GLU A N 1
ATOM 1448 C CA . GLU A 1 185 ? 16.743 8.373 3.551 1.00 80.75 185 GLU A CA 1
ATOM 1449 C C . GLU A 1 185 ? 15.427 7.884 4.141 1.00 80.75 185 GLU A C 1
ATOM 1451 O O . GLU A 1 185 ? 14.400 8.570 4.070 1.00 80.75 185 GLU A O 1
ATOM 1456 N N . TYR A 1 186 ? 15.470 6.701 4.751 1.00 77.44 186 TYR A N 1
ATOM 1457 C CA . TYR A 1 186 ? 14.329 6.171 5.474 1.00 77.44 186 TYR A CA 1
ATOM 1458 C C . TYR A 1 186 ? 14.148 6.917 6.806 1.00 77.44 186 TYR A C 1
ATOM 1460 O O . TYR A 1 186 ? 15.039 6.938 7.653 1.00 77.44 186 TYR A O 1
ATOM 1468 N N . ASP A 1 187 ? 12.968 7.499 7.018 1.00 80.88 187 ASP A N 1
ATOM 1469 C CA . ASP A 1 187 ? 12.650 8.279 8.214 1.00 80.88 187 ASP A CA 1
ATOM 1470 C C . ASP A 1 187 ? 11.920 7.404 9.244 1.00 80.88 187 ASP A C 1
ATOM 1472 O O . ASP A 1 187 ? 10.758 7.050 9.057 1.00 80.88 187 ASP A O 1
ATOM 1476 N N . THR A 1 188 ? 12.592 7.045 10.340 1.00 82.44 188 THR A N 1
ATOM 1477 C CA . THR A 1 188 ? 12.036 6.187 11.405 1.00 82.44 188 THR A CA 1
ATOM 1478 C C . THR A 1 188 ? 11.058 6.908 12.330 1.00 82.44 188 THR A C 1
ATOM 1480 O O . THR A 1 188 ? 10.363 6.252 13.102 1.00 82.44 188 THR A O 1
ATOM 1483 N N . SER A 1 189 ? 10.949 8.236 12.233 1.00 86.81 189 SER A N 1
ATOM 1484 C CA . SER A 1 189 ? 10.011 9.056 13.013 1.00 86.81 189 SER A CA 1
ATOM 1485 C C . SER A 1 189 ? 8.655 9.238 12.318 1.00 86.81 189 SER A C 1
ATOM 1487 O O . SER A 1 189 ? 7.956 10.233 12.531 1.00 86.81 189 SER A O 1
ATOM 1489 N N . TYR A 1 190 ? 8.304 8.315 11.423 1.00 85.50 190 TYR A N 1
ATOM 1490 C CA . TYR A 1 190 ? 7.031 8.315 10.715 1.00 85.50 190 TYR A CA 1
ATOM 1491 C C . TYR A 1 190 ? 5.856 8.108 11.680 1.00 85.50 190 TYR A C 1
ATOM 1493 O O . TYR A 1 190 ? 5.963 7.430 12.701 1.00 85.50 190 TYR A O 1
ATOM 1501 N N . VAL A 1 191 ? 4.706 8.673 11.322 1.00 88.56 191 VAL A N 1
ATOM 1502 C CA . VAL A 1 191 ? 3.437 8.428 12.009 1.00 88.56 191 VAL A CA 1
ATOM 1503 C C . VAL A 1 191 ? 2.978 7.011 11.692 1.00 88.56 191 VAL A C 1
ATOM 1505 O O . VAL A 1 191 ? 2.749 6.678 10.525 1.00 88.56 191 VAL A O 1
ATOM 1508 N N . GLY A 1 192 ? 2.848 6.190 12.729 1.00 85.50 192 GLY A N 1
ATOM 1509 C CA . GLY A 1 192 ? 2.457 4.789 12.636 1.00 85.50 192 GLY A CA 1
ATOM 1510 C C . GLY A 1 192 ? 1.183 4.476 13.413 1.00 85.50 192 GLY A C 1
ATOM 1511 O O . GLY A 1 192 ? 0.673 5.287 14.189 1.00 85.50 192 GLY A O 1
ATOM 1512 N N . PHE A 1 193 ? 0.681 3.259 13.212 1.00 86.81 193 PHE A N 1
ATOM 1513 C CA . PHE A 1 193 ? -0.346 2.703 14.086 1.00 86.81 193 PHE A CA 1
ATOM 1514 C C . PHE A 1 193 ? 0.282 2.159 15.355 1.00 86.81 193 PHE A C 1
ATOM 1516 O O . PHE A 1 193 ? 1.296 1.458 15.315 1.00 86.81 193 PHE A O 1
ATOM 1523 N N . MET A 1 194 ? -0.371 2.447 16.471 1.00 88.69 194 MET A N 1
ATOM 1524 C CA . MET A 1 194 ? -0.041 1.855 17.751 1.00 88.69 194 MET A CA 1
ATOM 1525 C C . MET A 1 194 ? -0.865 0.586 17.982 1.00 88.69 194 MET A C 1
ATOM 1527 O O . MET A 1 194 ? -1.886 0.346 17.331 1.00 88.69 194 MET A O 1
ATOM 1531 N N . LYS A 1 195 ? -0.398 -0.261 18.904 1.00 87.06 195 LYS A N 1
ATOM 1532 C CA . LYS A 1 195 ? -1.035 -1.552 19.202 1.00 87.06 195 LYS A CA 1
ATOM 1533 C C . LYS A 1 195 ? -2.470 -1.379 19.705 1.00 87.06 195 LYS A C 1
ATOM 1535 O O . LYS A 1 195 ? -3.357 -2.123 19.305 1.00 87.06 195 LYS A O 1
ATOM 1540 N N . ASP A 1 196 ? -2.686 -0.397 20.570 1.00 90.62 196 ASP A N 1
ATOM 1541 C CA . ASP A 1 196 ? -3.992 -0.023 21.108 1.00 90.62 196 ASP A CA 1
ATOM 1542 C C . ASP A 1 196 ? -4.918 0.555 20.027 1.00 90.62 196 ASP A C 1
ATOM 1544 O O . ASP A 1 196 ? -6.082 0.177 19.980 1.00 90.62 196 ASP A O 1
ATOM 1548 N N . GLY A 1 197 ? -4.404 1.381 19.109 1.00 91.81 197 GLY A N 1
ATOM 1549 C CA . GLY A 1 197 ? -5.182 1.898 17.977 1.00 91.81 197 GLY A CA 1
ATOM 1550 C C . GLY A 1 197 ? -5.653 0.798 17.027 1.00 91.81 197 GLY A C 1
ATOM 1551 O O . GLY A 1 197 ? -6.817 0.765 16.636 1.00 91.81 197 GLY A O 1
ATOM 1552 N N . ALA A 1 198 ? -4.775 -0.156 16.705 1.00 88.00 198 ALA A N 1
ATOM 1553 C CA . ALA A 1 198 ? -5.145 -1.314 15.892 1.00 88.00 198 ALA A CA 1
ATOM 1554 C C . ALA A 1 198 ? -6.176 -2.207 16.602 1.00 88.00 198 ALA A C 1
ATOM 1556 O O . ALA A 1 198 ? -7.142 -2.643 15.979 1.00 88.00 198 ALA A O 1
ATOM 1557 N N . LYS A 1 199 ? -6.006 -2.436 17.911 1.00 88.56 199 LYS A N 1
ATOM 1558 C CA . LYS A 1 199 ? -6.973 -3.182 18.724 1.00 88.56 199 LYS A CA 1
ATOM 1559 C C . LYS A 1 199 ? -8.344 -2.500 18.721 1.00 88.56 199 LYS A C 1
ATOM 1561 O O . LYS A 1 199 ? -9.338 -3.154 18.422 1.00 88.56 199 LYS A O 1
ATOM 1566 N N . TRP A 1 200 ? -8.383 -1.190 18.971 1.00 94.19 200 TRP A N 1
ATOM 1567 C CA . TRP A 1 200 ? -9.620 -0.410 18.942 1.00 94.19 200 TRP A CA 1
ATOM 1568 C C . TRP A 1 200 ? -10.326 -0.538 17.590 1.00 94.19 200 TRP A C 1
ATOM 1570 O O . TRP A 1 200 ? -11.527 -0.785 17.554 1.00 94.19 200 TRP A O 1
ATOM 1580 N N . LEU A 1 201 ? -9.581 -0.437 16.482 1.00 91.75 201 LEU A N 1
ATOM 1581 C CA . LEU A 1 201 ? -10.121 -0.549 15.125 1.00 91.75 201 LEU A CA 1
ATOM 1582 C C . LEU A 1 201 ? -10.817 -1.900 14.901 1.00 91.75 201 LEU A C 1
ATOM 1584 O O . LEU A 1 201 ? -11.938 -1.929 14.394 1.00 91.75 201 LEU A O 1
ATOM 1588 N N . VAL A 1 202 ? -10.187 -3.005 15.310 1.00 88.62 202 VAL A N 1
ATOM 1589 C CA . VAL A 1 202 ? -10.748 -4.361 15.171 1.00 88.62 202 VAL A CA 1
ATOM 1590 C C . VAL A 1 202 ? -11.996 -4.552 16.038 1.00 88.62 202 VAL A C 1
ATOM 1592 O O . VAL A 1 202 ? -12.970 -5.162 15.589 1.00 88.62 202 VAL A O 1
ATOM 1595 N N . GLU A 1 203 ? -11.972 -4.039 17.268 1.00 92.25 203 GLU A N 1
ATOM 1596 C CA . GLU A 1 203 ? -13.041 -4.236 18.254 1.00 92.25 203 GLU A CA 1
ATOM 1597 C C . GLU A 1 203 ? -14.270 -3.354 17.992 1.00 92.25 203 GLU A C 1
ATOM 1599 O O . GLU A 1 203 ? -15.391 -3.798 18.230 1.00 92.25 203 GLU A O 1
ATOM 1604 N N . ASN A 1 204 ? -14.079 -2.140 17.466 1.00 94.00 204 ASN A N 1
ATOM 1605 C CA . ASN A 1 204 ? -15.132 -1.119 17.392 1.00 94.00 204 ASN A CA 1
ATOM 1606 C C . ASN A 1 204 ? -15.626 -0.835 15.967 1.00 94.00 204 ASN A C 1
ATOM 1608 O O . ASN A 1 204 ? -16.546 -0.045 15.794 1.00 94.00 204 ASN A O 1
ATOM 1612 N N . THR A 1 205 ? -15.043 -1.457 14.936 1.00 92.25 205 THR A N 1
ATOM 1613 C CA . THR A 1 205 ? -15.442 -1.215 13.540 1.00 92.25 205 THR A CA 1
ATOM 1614 C C . THR A 1 205 ? -15.645 -2.511 12.751 1.00 92.25 205 THR A C 1
ATOM 1616 O O . THR A 1 205 ? -15.328 -3.617 13.201 1.00 92.25 205 THR A O 1
ATOM 1619 N N . ASN A 1 206 ? -16.179 -2.375 11.534 1.00 89.75 206 ASN A N 1
ATOM 1620 C CA . ASN A 1 206 ? -16.271 -3.450 10.539 1.00 89.75 206 ASN A CA 1
ATOM 1621 C C . ASN A 1 206 ? -15.336 -3.222 9.340 1.00 89.75 206 ASN A C 1
ATOM 1623 O O . ASN A 1 206 ? -15.544 -3.803 8.270 1.00 89.75 206 ASN A O 1
ATOM 1627 N N . ILE A 1 207 ? -14.304 -2.396 9.529 1.00 89.06 207 ILE A N 1
ATOM 1628 C CA . ILE A 1 207 ? -13.271 -2.139 8.527 1.00 89.06 207 ILE A CA 1
ATOM 1629 C C . ILE A 1 207 ? -12.552 -3.455 8.206 1.00 89.06 207 ILE A C 1
ATOM 1631 O O . ILE A 1 207 ? -12.286 -4.263 9.093 1.00 89.06 207 ILE A O 1
ATOM 1635 N N . LYS A 1 208 ? -12.256 -3.672 6.926 1.00 86.00 208 LYS A N 1
ATOM 1636 C CA . LYS A 1 208 ? -11.543 -4.831 6.373 1.00 86.00 208 LYS A CA 1
ATOM 1637 C C . LYS A 1 208 ? -10.208 -4.442 5.745 1.00 86.00 208 LYS A C 1
ATOM 1639 O O . LYS A 1 208 ? -9.237 -5.184 5.872 1.00 86.00 208 LYS A O 1
ATOM 1644 N N . LEU A 1 209 ? -10.145 -3.249 5.149 1.00 83.94 209 LEU A N 1
ATOM 1645 C CA . LEU A 1 209 ? -8.946 -2.699 4.518 1.00 83.94 209 LEU A CA 1
ATOM 1646 C C . LEU A 1 209 ? -8.505 -1.408 5.200 1.00 83.94 209 LEU A C 1
ATOM 1648 O O . LEU A 1 209 ? -9.299 -0.480 5.368 1.00 83.94 209 LEU A O 1
ATOM 1652 N N . VAL A 1 210 ? -7.212 -1.332 5.513 1.00 85.12 210 VAL A N 1
ATOM 1653 C CA . VAL A 1 210 ? -6.565 -0.128 6.035 1.00 85.12 210 VAL A CA 1
ATOM 1654 C C . VAL A 1 210 ? -5.345 0.205 5.188 1.00 85.12 210 VAL A C 1
ATOM 1656 O O . VAL A 1 210 ? -4.378 -0.549 5.155 1.00 85.12 210 VAL A O 1
ATOM 1659 N N . GLY A 1 211 ? -5.372 1.361 4.530 1.00 80.44 211 GLY A N 1
ATOM 1660 C CA . GLY A 1 211 ? -4.212 1.930 3.851 1.00 80.44 211 GLY A CA 1
ATOM 1661 C C . GLY A 1 211 ? -3.585 3.068 4.652 1.00 80.44 211 GLY A C 1
ATOM 1662 O O . GLY A 1 211 ? -4.266 3.817 5.356 1.00 80.44 211 GLY A O 1
ATOM 1663 N N . ARG A 1 212 ? -2.263 3.205 4.542 1.00 76.94 212 ARG A N 1
ATOM 1664 C CA . ARG A 1 212 ? -1.460 4.245 5.203 1.00 76.94 212 ARG A CA 1
ATOM 1665 C C . ARG A 1 212 ? -0.492 4.850 4.195 1.00 76.94 212 ARG A C 1
ATOM 1667 O O . ARG A 1 212 ? -0.093 4.188 3.245 1.00 76.94 212 ARG A O 1
ATOM 1674 N N . THR A 1 213 ? -0.087 6.097 4.408 1.00 62.91 213 THR A N 1
ATOM 1675 C CA . THR A 1 213 ? 0.670 6.864 3.405 1.00 62.91 213 THR A CA 1
ATOM 1676 C C . THR A 1 213 ? 2.194 6.693 3.450 1.00 62.91 213 THR A C 1
ATOM 1678 O O . THR A 1 213 ? 2.899 7.427 2.759 1.00 62.91 213 THR A O 1
ATOM 1681 N N . PHE A 1 214 ? 2.735 5.755 4.239 1.00 62.41 214 PHE A N 1
ATOM 1682 C CA . PHE A 1 214 ? 4.183 5.543 4.346 1.00 62.41 214 PHE A CA 1
ATOM 1683 C C . PHE A 1 214 ? 4.570 4.066 4.405 1.00 62.41 214 PHE A C 1
ATOM 1685 O O . PHE A 1 214 ? 3.867 3.264 5.019 1.00 62.41 214 PHE A O 1
ATOM 1692 N N . ASN A 1 215 ? 5.705 3.742 3.779 1.00 55.31 215 ASN A N 1
ATOM 1693 C CA . ASN A 1 215 ? 6.296 2.411 3.779 1.00 55.31 215 ASN A CA 1
ATOM 1694 C C . ASN A 1 215 ? 6.927 2.143 5.148 1.00 55.31 215 ASN A C 1
ATOM 1696 O O . ASN A 1 215 ? 7.907 2.794 5.491 1.00 55.31 215 ASN A O 1
ATOM 1700 N N . SER A 1 216 ? 6.371 1.229 5.941 1.00 51.53 216 SER A N 1
ATOM 1701 C CA . SER A 1 216 ? 6.923 0.897 7.254 1.00 51.53 216 SER A CA 1
ATOM 1702 C C . SER A 1 216 ? 6.853 -0.587 7.536 1.00 51.53 216 SER A C 1
ATOM 1704 O O . SER A 1 216 ? 5.770 -1.159 7.415 1.00 51.53 216 SER A O 1
ATOM 1706 N N . LEU A 1 217 ? 7.959 -1.171 8.008 1.00 43.91 217 LEU A N 1
ATOM 1707 C CA . LEU A 1 217 ? 8.011 -2.610 8.235 1.00 43.91 217 LEU A CA 1
ATOM 1708 C C . LEU A 1 217 ? 7.236 -3.111 9.459 1.00 43.91 217 LEU A C 1
ATOM 1710 O O . LEU A 1 217 ? 7.022 -4.307 9.495 1.00 43.91 217 LEU A O 1
ATOM 1714 N N . PHE A 1 218 ? 6.815 -2.283 10.438 1.00 40.94 218 PHE A N 1
ATOM 1715 C CA . PHE A 1 218 ? 5.901 -2.724 11.519 1.00 40.94 218 PHE A CA 1
ATOM 1716 C C . PHE A 1 218 ? 5.506 -1.661 12.567 1.00 40.94 218 PHE A C 1
ATOM 1718 O O . PHE A 1 218 ? 6.315 -0.821 12.958 1.00 40.94 218 PHE A O 1
ATOM 1725 N N . ARG A 1 219 ? 4.313 -1.868 13.164 1.00 28.80 219 ARG A N 1
ATOM 1726 C CA . ARG A 1 219 ? 4.135 -2.059 14.634 1.00 28.80 219 ARG A CA 1
ATOM 1727 C C . ARG A 1 219 ? 2.877 -2.868 15.012 1.00 28.80 219 ARG A C 1
ATOM 1729 O O . ARG A 1 219 ? 2.817 -3.404 16.115 1.00 28.80 219 ARG A O 1
ATOM 1736 N N . THR A 1 220 ? 1.940 -3.036 14.078 1.00 28.17 220 THR A N 1
ATOM 1737 C CA . THR A 1 220 ? 0.779 -3.934 14.193 1.00 28.17 220 THR A CA 1
ATOM 1738 C C . THR A 1 220 ? 0.353 -4.354 12.781 1.00 28.17 220 THR A C 1
ATOM 1740 O O . THR A 1 220 ? 0.273 -3.469 11.924 1.00 28.17 220 THR A O 1
ATOM 1743 N N . PRO A 1 221 ? 0.113 -5.647 12.495 1.00 31.83 221 PRO A N 1
ATOM 1744 C CA . PRO A 1 221 ? -0.474 -6.053 11.224 1.00 31.83 221 PRO A CA 1
ATOM 1745 C C . PRO A 1 221 ? -1.889 -5.476 11.141 1.00 31.83 221 PRO A C 1
ATOM 1747 O O . PRO A 1 221 ? -2.680 -5.645 12.067 1.00 31.83 221 PRO A O 1
ATOM 1750 N N . ILE A 1 222 ? -2.204 -4.751 10.066 1.00 39.75 222 ILE A N 1
ATOM 1751 C CA . ILE A 1 222 ? -3.559 -4.232 9.821 1.00 39.75 222 ILE A CA 1
ATOM 1752 C C . ILE A 1 222 ? -4.062 -4.772 8.489 1.00 39.75 222 ILE A C 1
ATOM 1754 O O . ILE A 1 222 ? -4.446 -4.039 7.585 1.00 39.75 222 ILE A O 1
ATOM 1758 N N . LEU A 1 223 ? -4.077 -6.096 8.390 1.00 35.88 223 LEU A N 1
ATOM 1759 C CA . LEU A 1 223 ? -5.170 -6.762 7.704 1.00 35.88 223 LEU A CA 1
ATOM 1760 C C . LEU A 1 223 ? -6.302 -6.832 8.721 1.00 35.88 223 LEU A C 1
ATOM 1762 O O . LEU A 1 223 ? -6.251 -7.598 9.684 1.00 35.88 223 LEU A O 1
ATOM 1766 N N . CYS A 1 224 ? -7.316 -5.991 8.541 1.00 35.59 224 CYS A N 1
ATOM 1767 C CA . CYS A 1 224 ? -8.477 -5.981 9.417 1.00 35.59 224 CYS A CA 1
ATOM 1768 C C . CYS A 1 224 ? -9.463 -7.086 9.012 1.00 35.59 224 CYS A C 1
ATOM 1770 O O . CYS A 1 224 ? -10.669 -6.883 8.925 1.00 35.59 224 CYS A O 1
ATOM 1772 N N . ASN A 1 225 ? -8.968 -8.293 8.735 1.00 33.72 225 ASN A N 1
ATOM 1773 C CA . ASN A 1 225 ? -9.859 -9.429 8.608 1.00 33.72 225 ASN A CA 1
ATOM 1774 C C . ASN A 1 225 ? -10.071 -10.013 10.003 1.00 33.72 225 ASN A C 1
ATOM 1776 O O . ASN A 1 225 ? -9.166 -10.612 10.576 1.00 33.72 225 ASN A O 1
ATOM 1780 N N . LYS A 1 226 ? -11.283 -9.855 10.546 1.00 32.62 226 LYS A N 1
ATOM 1781 C CA . LYS A 1 226 ? -11.708 -10.503 11.801 1.00 32.62 226 LYS A CA 1
ATOM 1782 C C . LYS A 1 226 ? -11.471 -12.031 11.791 1.00 32.62 226 LYS A C 1
ATOM 1784 O O . LYS A 1 226 ? -11.356 -12.612 12.860 1.00 32.62 226 LYS A O 1
ATOM 1789 N N .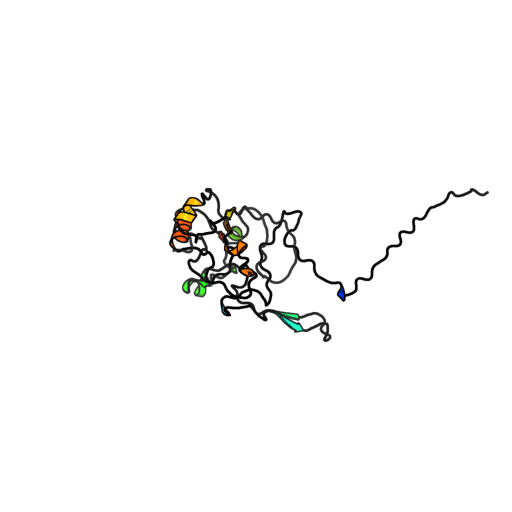 ASN A 1 227 ? -11.324 -12.649 10.613 1.00 32.88 227 ASN A N 1
ATOM 1790 C CA . ASN A 1 227 ? -11.055 -14.083 10.447 1.00 32.88 227 ASN A CA 1
ATOM 1791 C C . ASN A 1 227 ? -9.562 -14.469 10.447 1.00 32.88 227 ASN A C 1
ATOM 1793 O O . ASN A 1 227 ? -9.263 -15.653 10.416 1.00 32.88 227 ASN A O 1
ATOM 1797 N N . LEU A 1 228 ? -8.634 -13.505 10.457 1.00 36.25 228 LEU A N 1
ATOM 1798 C CA . LEU A 1 228 ? -7.181 -13.757 10.481 1.00 36.25 228 LEU A CA 1
ATOM 1799 C C . LEU A 1 228 ? -6.592 -13.761 11.907 1.00 36.25 228 LEU A C 1
ATOM 1801 O O . LEU A 1 228 ? -5.396 -13.983 12.080 1.00 36.25 228 LEU A O 1
ATOM 1805 N N . TRP A 1 229 ? -7.434 -13.521 12.918 1.00 28.44 229 TRP A N 1
ATOM 1806 C CA . TRP A 1 229 ? -7.070 -13.445 14.339 1.00 28.44 229 TRP A CA 1
ATOM 1807 C C . TRP A 1 229 ? -7.609 -14.622 15.174 1.00 28.44 229 TRP A C 1
ATOM 1809 O O . TRP A 1 229 ? -7.756 -14.478 16.390 1.00 28.44 229 TRP A O 1
ATOM 1819 N N . ILE A 1 230 ? -7.915 -15.758 14.536 1.00 27.91 230 ILE A N 1
ATOM 1820 C CA . ILE A 1 230 ? -8.243 -17.026 15.210 1.00 27.91 230 ILE A CA 1
ATOM 1821 C C . ILE A 1 230 ? -7.095 -18.006 15.000 1.00 27.91 230 ILE A C 1
ATOM 1823 O O . ILE A 1 230 ? -6.651 -18.107 13.837 1.00 27.91 230 ILE A O 1
#

Sequence (230 aa):
MPNPTPLQLLCATVLTLTTLTIADLNPVRREVYGEGRIIDITHQTSPDLPSWFTGGRLGRFLWLTDSMKNGSLANGSVMKLQTHTGTHVDAPGHFYDHYFDAGFDVDTLDLDVLNGENFACIMFVWLNLGFLSVGLNLGPVLLVDVPRDKNITAEVMESLHIPDGVHRVLFRTLNTDRRLMYKSEYDTSYVGFMKDGAKWLVENTNIKLVGRTFNSLFRTPILCNKNLWI

InterPro domains:
  IPR007325 Kynurenine formamidase/cyclase-like [PF04199] (39-211)
  IPR007325 Kynurenine formamidase/cyclase-like [PTHR31118] (23-212)
  IPR037175 Kynurenine formamidase superfamily [G3DSA:3.50.30.50] (33-218)
  IPR037175 Kynurenine formamidase superfamily [SSF102198] (36-214)

Organism: NCBI:txid194707

pLDDT: mean 74.5, std 21.65, range [27.91, 97.38]

Secondary structure (DSSP, 8-state):
--PPPP---------------GGG------SEEGGGTEE--PPP--TTSB-TTTSSB----EEEEE-GGGT-SS-EEEE---TTSSS----GGGT-HHHHHTT--GGGS-HHHHH-SSS------S-SS------------EEEEPPTT--B-HHHHHHT-PPTT--EEEEE-HHHHTTGGGSSS--TT---B-HHHHHHHHHH----EEEESS----SS--B--TTS--

Radius of gyration: 24.96 Å; chains: 1; bounding box: 43×55×96 Å